Protein AF-A0A7S3WGA3-F1 (afdb_monomer_lite)

Radius of gyration: 23.13 Å; chains: 1; bounding box: 54×33×65 Å

pLDDT: mean 93.4, std 7.05, range [58.12, 98.69]

Organism: NCBI:txid141414

Foldseek 3Di:
DLVVLCCVQPPKADPLLQVQQLVVLCVVVVHASADQADPVFPLATKYQADPPQKIWDHDPPVQSVCVSVPNDDRDFTWMWGWMAHSPDDQQQGIFIWIWARAPSPSHGDPPIDTGTPDGGGNLPTHDHPNGCLLVVQVLVLCVVCVVVCCVQQNQADVSCVVGNDCQPRNHWDWDWDFDPPGDSQKTKIKTWTFTDRDPVVVVCSVVGTAQWIWMWIDDDTSVPIHIAQTGHPNDTDGHSVRVVVCVVVVND

Structure (mmCIF, N/CA/C/O backbone):
data_AF-A0A7S3WGA3-F1
#
_entry.id   AF-A0A7S3WGA3-F1
#
loop_
_atom_site.group_PDB
_atom_site.id
_atom_site.type_symbol
_atom_site.label_atom_id
_atom_site.label_alt_id
_atom_site.label_comp_id
_atom_site.label_asym_id
_atom_site.label_entity_id
_atom_site.label_seq_id
_atom_site.pdbx_PDB_ins_code
_atom_site.Cartn_x
_atom_site.Cartn_y
_atom_site.Cartn_z
_atom_site.occupancy
_atom_site.B_iso_or_equiv
_atom_site.auth_seq_id
_atom_site.auth_comp_id
_atom_site.auth_asym_id
_atom_site.auth_atom_id
_atom_site.pdbx_PDB_model_num
ATOM 1 N N . LEU A 1 1 ? 32.968 -9.614 -21.440 1.00 61.56 1 LEU A N 1
ATOM 2 C CA . LEU A 1 1 ? 31.966 -9.537 -22.533 1.00 61.56 1 LEU A CA 1
ATOM 3 C C . LEU A 1 1 ? 30.694 -10.327 -22.217 1.00 61.56 1 LEU A C 1
ATOM 5 O O . LEU A 1 1 ? 29.712 -9.673 -21.915 1.00 61.56 1 LEU A O 1
ATOM 9 N N . ARG A 1 2 ? 30.669 -11.675 -22.199 1.00 64.50 2 ARG A N 1
ATOM 10 C CA . ARG A 1 2 ? 29.433 -12.435 -21.870 1.00 64.50 2 ARG A CA 1
ATOM 11 C C . ARG A 1 2 ? 28.877 -12.112 -20.473 1.00 64.50 2 ARG A C 1
ATOM 13 O O . ARG A 1 2 ? 27.698 -11.828 -20.366 1.00 64.50 2 ARG A O 1
ATOM 20 N N . ALA A 1 3 ? 29.734 -12.050 -19.449 1.00 68.81 3 ALA A N 1
ATOM 21 C CA . ALA A 1 3 ? 29.327 -11.689 -18.085 1.00 68.81 3 ALA A CA 1
ATOM 22 C C . ALA A 1 3 ? 28.667 -10.296 -18.000 1.00 68.81 3 ALA A C 1
ATOM 24 O O . ALA A 1 3 ? 27.550 -10.195 -17.522 1.00 68.81 3 ALA A O 1
ATOM 25 N N . GLN A 1 4 ? 29.292 -9.260 -18.572 1.00 72.94 4 GLN A N 1
ATOM 26 C CA . GLN A 1 4 ? 28.721 -7.902 -18.641 1.00 72.94 4 GLN A CA 1
ATOM 27 C C . GLN A 1 4 ? 27.415 -7.831 -19.452 1.00 72.94 4 GLN A C 1
ATOM 29 O O . GLN A 1 4 ? 26.501 -7.099 -19.090 1.00 72.94 4 GLN A O 1
ATOM 34 N N . LYS A 1 5 ? 27.304 -8.604 -20.544 1.00 73.81 5 LYS A N 1
ATOM 35 C CA . LYS A 1 5 ? 26.067 -8.705 -21.338 1.00 73.81 5 LYS A CA 1
ATOM 36 C C . LYS A 1 5 ? 24.916 -9.300 -20.523 1.00 73.81 5 LYS A C 1
ATOM 38 O O . LYS A 1 5 ? 23.795 -8.811 -20.611 1.00 73.81 5 LYS A O 1
ATOM 43 N N . THR A 1 6 ? 25.200 -10.345 -19.750 1.00 77.31 6 THR A N 1
ATOM 44 C CA . THR A 1 6 ? 24.238 -10.993 -18.853 1.00 77.31 6 THR A CA 1
ATOM 45 C C . THR A 1 6 ? 23.862 -10.071 -17.692 1.00 77.31 6 THR A C 1
ATOM 47 O O . THR A 1 6 ? 22.683 -9.917 -17.396 1.00 77.31 6 THR A O 1
ATOM 50 N N . GLU A 1 7 ? 24.851 -9.423 -17.076 1.00 80.19 7 GLU A N 1
ATOM 51 C CA . GLU A 1 7 ? 24.674 -8.512 -15.943 1.00 80.19 7 GLU A CA 1
ATOM 52 C C . GLU A 1 7 ? 23.779 -7.323 -16.298 1.00 80.19 7 GLU A C 1
ATOM 54 O O . GLU A 1 7 ? 22.856 -7.018 -15.558 1.00 80.19 7 GLU A O 1
ATOM 59 N N . TYR A 1 8 ? 23.960 -6.708 -17.468 1.00 83.25 8 TYR A N 1
ATOM 60 C CA . TYR A 1 8 ? 23.087 -5.616 -17.903 1.00 83.25 8 TYR A CA 1
ATOM 61 C C . TYR A 1 8 ? 21.677 -6.081 -18.306 1.00 83.25 8 TYR A C 1
ATOM 63 O O . TYR A 1 8 ? 20.709 -5.349 -18.127 1.00 83.25 8 TYR A O 1
ATOM 71 N N . MET A 1 9 ? 21.524 -7.286 -18.864 1.00 89.31 9 MET A N 1
ATOM 72 C CA . MET A 1 9 ? 20.212 -7.782 -19.301 1.00 89.31 9 MET A CA 1
ATOM 73 C C . MET A 1 9 ? 19.309 -8.179 -18.130 1.00 89.31 9 MET A C 1
ATOM 75 O O . MET A 1 9 ? 18.112 -7.909 -18.170 1.00 89.31 9 MET A O 1
ATOM 79 N N . PHE A 1 10 ? 19.878 -8.843 -17.123 1.00 93.31 10 PHE A N 1
ATOM 80 C CA . PHE A 1 10 ? 19.132 -9.397 -15.988 1.00 93.31 10 PHE A CA 1
ATOM 81 C C . PHE A 1 10 ? 19.341 -8.621 -14.687 1.00 93.31 10 PHE A C 1
ATOM 83 O O . PHE A 1 10 ? 18.667 -8.902 -13.702 1.00 93.31 10 PHE A O 1
ATOM 90 N N . GLY A 1 11 ? 20.278 -7.674 -14.661 1.00 92.88 11 GLY A N 1
ATOM 91 C CA . GLY A 1 11 ? 20.489 -6.799 -13.520 1.00 92.88 11 GLY A CA 1
ATOM 92 C C . GLY A 1 11 ? 19.304 -5.867 -13.338 1.00 92.88 11 GLY A C 1
ATOM 93 O O . GLY A 1 11 ? 18.817 -5.281 -14.310 1.00 92.88 11 GLY A O 1
ATOM 94 N N . GLU A 1 12 ? 18.866 -5.734 -12.090 1.00 94.94 12 GLU A N 1
ATOM 95 C CA . GLU A 1 12 ? 17.756 -4.867 -11.705 1.00 94.94 12 GLU A CA 1
ATOM 96 C C . GLU A 1 12 ? 17.921 -3.428 -12.194 1.00 94.94 12 GLU A C 1
ATOM 98 O O . GLU A 1 12 ? 19.009 -2.986 -12.581 1.00 94.94 12 GLU A O 1
ATOM 103 N N . LEU A 1 13 ? 16.814 -2.687 -12.186 1.00 96.44 13 LEU A N 1
ATOM 104 C CA . LEU A 1 13 ? 16.849 -1.266 -12.504 1.00 96.44 13 LEU A CA 1
ATOM 105 C C . LEU A 1 13 ? 17.751 -0.526 -11.515 1.00 96.44 13 LEU A C 1
ATOM 107 O O . LEU A 1 13 ? 17.639 -0.673 -10.297 1.00 96.44 13 LEU A O 1
ATOM 111 N N . THR A 1 14 ? 18.613 0.340 -12.035 1.00 95.75 14 THR A N 1
ATOM 112 C CA . THR A 1 14 ? 19.331 1.290 -11.186 1.00 95.75 14 THR A CA 1
ATOM 113 C C . THR A 1 14 ? 18.353 2.305 -10.587 1.00 95.75 14 THR A C 1
ATOM 115 O O . THR A 1 14 ? 17.279 2.576 -11.128 1.00 95.75 14 THR A O 1
ATOM 118 N N . ALA A 1 15 ? 18.751 2.972 -9.501 1.00 95.88 15 ALA A N 1
ATOM 119 C CA . ALA A 1 15 ? 17.947 4.045 -8.911 1.00 95.88 15 ALA A CA 1
ATOM 120 C C . ALA A 1 15 ? 17.706 5.235 -9.867 1.00 95.88 15 ALA A C 1
ATOM 122 O O . ALA A 1 15 ? 16.795 6.036 -9.646 1.00 95.88 15 ALA A O 1
ATOM 123 N N . GLN A 1 16 ? 18.541 5.415 -10.896 1.00 97.06 16 GLN A N 1
ATOM 124 C CA . GLN A 1 16 ? 18.317 6.427 -11.932 1.00 97.06 16 GLN A CA 1
ATOM 125 C C . GLN A 1 16 ? 17.254 5.952 -12.926 1.00 97.06 16 GLN A C 1
ATOM 127 O O . GLN A 1 16 ? 16.263 6.659 -13.100 1.00 97.06 16 GLN A O 1
ATOM 132 N N . GLU A 1 17 ? 17.387 4.726 -13.447 1.00 97.44 17 GLU A N 1
ATOM 133 C CA . GLU A 1 17 ? 16.400 4.113 -14.350 1.00 97.44 17 GLU A CA 1
ATOM 134 C C . GLU A 1 17 ? 15.009 4.068 -13.703 1.00 97.44 17 GLU A C 1
ATOM 136 O O . GLU A 1 17 ? 14.039 4.535 -14.295 1.00 97.44 17 GLU A O 1
ATOM 141 N N . ALA A 1 18 ? 14.904 3.594 -12.456 1.00 97.62 18 ALA A N 1
ATOM 142 C CA . ALA A 1 18 ? 13.628 3.510 -11.744 1.00 97.62 18 ALA A CA 1
ATOM 143 C C . ALA A 1 18 ? 12.959 4.887 -11.579 1.00 97.62 18 ALA A C 1
ATOM 145 O O . ALA A 1 18 ? 11.752 5.023 -11.778 1.00 97.62 18 ALA A O 1
ATOM 146 N N . ARG A 1 19 ? 13.737 5.939 -11.275 1.00 97.75 19 ARG A N 1
ATOM 147 C CA . ARG A 1 19 ? 13.219 7.316 -11.175 1.00 97.75 19 ARG A CA 1
ATOM 148 C C . ARG A 1 19 ? 12.795 7.874 -12.531 1.00 97.75 19 ARG A C 1
ATOM 150 O O . ARG A 1 19 ? 11.768 8.549 -12.595 1.00 97.75 19 ARG A O 1
ATOM 157 N N . ALA A 1 20 ? 13.561 7.613 -13.590 1.00 98.19 20 ALA A N 1
ATOM 158 C CA . ALA A 1 20 ? 13.224 8.037 -14.946 1.00 98.19 20 ALA A CA 1
ATOM 159 C C . ALA A 1 20 ? 11.921 7.378 -15.419 1.00 98.19 20 ALA A C 1
ATOM 161 O O . ALA A 1 20 ? 11.009 8.072 -15.865 1.00 98.19 20 ALA A O 1
ATOM 162 N N . VAL A 1 21 ? 11.789 6.062 -15.222 1.00 98.56 21 VAL A N 1
ATOM 163 C CA . VAL A 1 21 ? 10.576 5.296 -15.533 1.00 98.56 21 VAL A CA 1
ATOM 164 C C . VAL A 1 21 ? 9.382 5.799 -14.730 1.00 98.56 21 VAL A C 1
ATOM 166 O O . VAL A 1 21 ? 8.329 6.046 -15.317 1.00 98.56 21 VAL A O 1
ATOM 169 N N . ALA A 1 22 ? 9.530 5.989 -13.415 1.00 98.38 22 ALA A N 1
ATOM 170 C CA . ALA A 1 22 ? 8.441 6.459 -12.563 1.00 98.38 22 ALA A CA 1
ATOM 171 C C . ALA A 1 22 ? 7.900 7.817 -13.029 1.00 98.38 22 ALA A C 1
ATOM 173 O O . ALA A 1 22 ? 6.692 7.968 -13.207 1.00 98.38 22 ALA A O 1
ATOM 174 N N . ARG A 1 23 ? 8.792 8.787 -13.279 1.00 98.31 23 ARG A N 1
ATOM 175 C CA . ARG A 1 23 ? 8.415 10.126 -13.758 1.00 98.31 23 ARG A CA 1
ATOM 176 C C . ARG A 1 23 ? 7.781 10.079 -15.138 1.00 98.31 23 ARG A C 1
ATOM 178 O O . ARG A 1 23 ? 6.698 10.618 -15.312 1.00 98.31 23 ARG A O 1
ATOM 185 N N . TYR A 1 24 ? 8.401 9.380 -16.084 1.00 98.50 24 TYR A N 1
ATOM 186 C CA . TYR A 1 24 ? 7.875 9.280 -17.442 1.00 98.50 24 TYR A CA 1
ATOM 187 C C . TYR A 1 24 ? 6.496 8.622 -17.484 1.00 98.50 24 TYR A C 1
ATOM 189 O O . TYR A 1 24 ? 5.602 9.092 -18.182 1.00 98.50 24 TYR A O 1
ATOM 197 N N . THR A 1 25 ? 6.302 7.558 -16.702 1.00 98.62 25 THR A N 1
ATOM 198 C CA . THR A 1 25 ? 5.009 6.869 -16.587 1.00 98.62 25 THR A CA 1
ATOM 199 C C . THR A 1 25 ? 3.951 7.793 -16.005 1.00 98.62 25 THR A C 1
ATOM 201 O O . THR A 1 25 ? 2.871 7.928 -16.576 1.00 98.62 25 THR A O 1
ATOM 204 N N . ALA A 1 26 ? 4.277 8.455 -14.892 1.00 98.00 26 ALA A N 1
ATOM 205 C CA . ALA A 1 26 ? 3.410 9.424 -14.240 1.00 98.00 26 ALA A CA 1
ATOM 206 C C . ALA A 1 26 ? 3.010 10.555 -15.205 1.00 98.00 26 ALA A C 1
ATOM 208 O O . ALA A 1 26 ? 1.825 10.798 -15.409 1.00 98.00 26 ALA A O 1
ATOM 209 N N . GLU A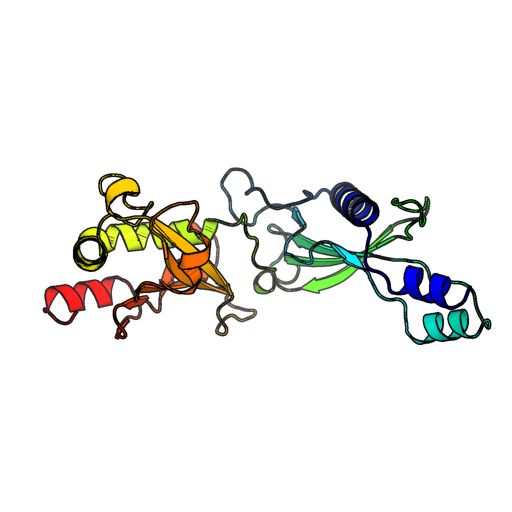 1 27 ? 3.972 11.173 -15.889 1.00 98.00 27 GLU A N 1
ATOM 210 C CA . GLU A 1 27 ? 3.729 12.247 -16.857 1.00 98.00 27 GLU A CA 1
ATOM 211 C C . GLU A 1 27 ? 2.877 11.787 -18.047 1.00 98.00 27 GLU A C 1
ATOM 213 O O . GLU A 1 27 ? 1.918 12.461 -18.417 1.00 98.00 27 GLU A O 1
ATOM 218 N N . LYS A 1 28 ? 3.184 10.626 -18.641 1.00 98.12 28 LYS A N 1
ATOM 219 C CA . LYS A 1 28 ? 2.457 10.118 -19.815 1.00 98.12 28 LYS A CA 1
ATOM 220 C C . LYS A 1 28 ? 1.026 9.705 -19.516 1.00 98.12 28 LYS A C 1
ATOM 222 O O . LYS A 1 28 ? 0.183 9.803 -20.404 1.00 98.12 28 LYS A O 1
ATOM 227 N N . LEU A 1 29 ? 0.760 9.231 -18.304 1.00 97.19 29 LEU A N 1
ATOM 228 C CA . LEU A 1 29 ? -0.569 8.786 -17.895 1.00 97.19 29 LEU A CA 1
ATOM 229 C C . LEU A 1 29 ? -1.360 9.863 -17.137 1.00 97.19 29 LEU A C 1
ATOM 231 O O . LEU A 1 29 ? -2.539 9.647 -16.870 1.00 97.19 29 LEU A O 1
ATOM 235 N N . GLY A 1 30 ? -0.746 11.004 -16.802 1.00 96.19 30 GLY A N 1
ATOM 236 C CA . GLY A 1 30 ? -1.367 12.034 -15.961 1.00 96.19 30 GLY A CA 1
ATOM 237 C C . GLY A 1 30 ? -1.531 11.596 -14.500 1.00 96.19 30 GLY A C 1
ATOM 238 O O . GLY A 1 30 ? -2.520 11.931 -13.857 1.00 96.19 30 GLY A O 1
ATOM 239 N N . CYS A 1 31 ? -0.586 10.811 -13.988 1.00 95.44 31 CYS A N 1
ATOM 240 C CA . CYS A 1 31 ? -0.610 10.196 -12.663 1.00 95.44 31 CYS A CA 1
ATOM 241 C C . CYS A 1 31 ? 0.471 10.789 -11.748 1.00 95.44 31 CYS A C 1
ATOM 243 O O . CYS A 1 31 ? 1.373 11.495 -12.193 1.00 95.44 31 CYS A O 1
ATOM 245 N N . LYS A 1 32 ? 0.409 10.475 -10.453 1.00 94.88 32 LYS A N 1
ATOM 246 C CA . LYS A 1 32 ? 1.441 10.805 -9.459 1.00 94.88 32 LYS A CA 1
ATOM 247 C C . LYS A 1 32 ? 2.460 9.662 -9.345 1.00 94.88 32 LYS A C 1
ATOM 249 O O . LYS A 1 32 ? 2.128 8.494 -9.538 1.00 94.88 32 LYS A O 1
ATOM 254 N N . THR A 1 33 ? 3.705 9.969 -8.978 1.00 94.94 33 THR A N 1
ATOM 255 C CA . THR A 1 33 ? 4.762 8.952 -8.769 1.00 94.94 33 THR A CA 1
ATOM 256 C C . THR A 1 33 ? 4.605 8.143 -7.479 1.00 94.94 33 THR A C 1
ATOM 258 O O . THR A 1 33 ? 5.417 7.265 -7.211 1.00 94.94 33 THR A O 1
ATOM 261 N N . GLY A 1 34 ? 3.598 8.456 -6.670 1.00 91.19 34 GLY A N 1
ATOM 262 C CA . GLY A 1 34 ? 3.266 7.760 -5.437 1.00 91.19 34 GLY A CA 1
ATOM 263 C C . GLY A 1 34 ? 1.900 8.206 -4.934 1.00 91.19 34 GLY A C 1
ATOM 264 O O . GLY A 1 34 ? 1.354 9.213 -5.400 1.00 91.19 34 GLY A O 1
ATOM 265 N N . TYR A 1 35 ? 1.353 7.451 -3.992 1.00 89.12 35 TYR A N 1
ATOM 266 C CA . TYR A 1 35 ? 0.118 7.808 -3.317 1.00 89.12 35 TYR A CA 1
ATOM 267 C C . TYR A 1 35 ? 0.364 8.887 -2.257 1.00 89.12 35 TYR A C 1
ATOM 269 O O . TYR A 1 35 ? 1.305 8.798 -1.472 1.00 89.12 35 TYR A O 1
ATOM 277 N N . SER A 1 36 ? -0.497 9.901 -2.214 1.00 81.19 36 SER A N 1
ATOM 278 C CA . SER A 1 36 ? -0.457 10.957 -1.191 1.00 81.19 36 SER A CA 1
ATOM 279 C C . SER A 1 36 ? -1.784 11.127 -0.448 1.00 81.19 36 SER A C 1
ATOM 281 O O . SER A 1 36 ? -1.918 12.060 0.338 1.00 81.19 36 SER A O 1
ATOM 283 N N . GLY A 1 37 ? -2.792 10.303 -0.766 1.00 71.00 37 GLY A N 1
ATOM 284 C CA . GLY A 1 37 ? -4.197 10.693 -0.618 1.00 71.00 37 GLY A CA 1
ATOM 285 C C . GLY A 1 37 ? -4.534 11.863 -1.551 1.00 71.00 37 GLY A C 1
ATOM 286 O O . GLY A 1 37 ? -3.691 12.730 -1.808 1.00 71.00 37 GLY A O 1
ATOM 287 N N . ASP A 1 38 ? -5.734 11.891 -2.125 1.00 62.38 38 ASP A N 1
ATOM 288 C CA . ASP A 1 38 ? -6.155 13.017 -2.963 1.00 62.38 38 ASP A CA 1
ATOM 289 C C . ASP A 1 38 ? -7.212 13.834 -2.225 1.00 62.38 38 ASP A C 1
ATOM 291 O O . ASP A 1 38 ? -8.327 13.372 -2.041 1.00 62.38 38 ASP A O 1
ATOM 295 N N . ASN A 1 39 ? -6.849 15.022 -1.727 1.00 58.12 39 ASN A N 1
ATOM 296 C CA . ASN A 1 39 ? -7.761 15.941 -1.024 1.00 58.12 39 ASN A CA 1
ATOM 297 C C . ASN A 1 39 ? -8.578 15.317 0.128 1.00 58.12 39 ASN A C 1
ATOM 299 O O . ASN A 1 39 ? -9.695 15.746 0.405 1.00 58.12 39 ASN A O 1
ATOM 303 N N . GLY A 1 40 ? -8.021 14.316 0.817 1.00 58.53 40 GLY A N 1
ATOM 304 C CA . GLY A 1 40 ? -8.723 13.605 1.890 1.00 58.53 40 GLY A CA 1
ATOM 305 C C . GLY A 1 40 ? -9.677 12.511 1.406 1.00 58.53 40 GLY A C 1
ATOM 306 O O . GLY A 1 40 ? -10.353 11.911 2.233 1.00 58.53 40 GLY A O 1
ATOM 307 N N . GLU A 1 41 ? -9.701 12.215 0.106 1.00 71.94 41 GLU A N 1
ATOM 308 C CA . GLU A 1 41 ? -10.442 11.106 -0.484 1.00 71.94 41 GLU A CA 1
ATOM 309 C C . GLU A 1 41 ? -9.493 9.932 -0.748 1.00 71.94 41 GLU A C 1
ATOM 311 O O . GLU A 1 41 ? -8.606 10.007 -1.614 1.00 71.94 41 GLU A O 1
ATOM 316 N N . PRO A 1 42 ? -9.620 8.832 0.006 1.00 78.06 42 PRO A N 1
ATOM 317 C CA . PRO A 1 42 ? -8.674 7.756 -0.156 1.00 78.06 42 PRO A CA 1
ATOM 318 C C . PRO A 1 42 ? -8.813 6.987 -1.453 1.00 78.06 42 PRO A C 1
ATOM 320 O O . PRO A 1 42 ? -9.910 6.788 -1.966 1.00 78.06 42 PRO A O 1
ATOM 323 N N . LEU A 1 43 ? -7.672 6.490 -1.933 1.00 81.31 43 LEU A N 1
ATOM 324 C CA . LEU A 1 43 ? -7.557 5.633 -3.111 1.00 81.31 43 LEU A CA 1
ATOM 325 C C . LEU A 1 43 ? -8.094 6.246 -4.404 1.00 81.31 43 LEU A C 1
ATOM 327 O O . LEU A 1 43 ? -8.209 5.522 -5.389 1.00 81.31 43 LEU A O 1
ATOM 331 N N . LYS A 1 44 ? -8.388 7.549 -4.420 1.00 85.69 44 LYS A N 1
ATOM 332 C CA . LYS A 1 44 ? -8.757 8.292 -5.622 1.00 85.69 44 LYS A CA 1
ATOM 333 C C . LYS A 1 44 ? -7.534 8.781 -6.394 1.00 85.69 44 LYS A C 1
ATOM 335 O O . LYS A 1 44 ? -6.399 8.755 -5.909 1.00 85.69 44 LYS A O 1
ATOM 340 N N . GLY A 1 45 ? -7.793 9.198 -7.629 1.00 89.56 45 GLY A N 1
ATOM 341 C CA . GLY A 1 45 ? -6.790 9.660 -8.576 1.00 89.56 45 GLY A CA 1
ATOM 342 C C . GLY A 1 45 ? -5.995 8.526 -9.221 1.00 89.56 45 GLY A C 1
ATOM 343 O O . GLY A 1 45 ? -6.386 7.356 -9.206 1.00 89.56 45 GLY A O 1
ATOM 344 N N . CYS A 1 46 ? -4.863 8.892 -9.815 1.00 93.88 46 CYS A N 1
ATOM 345 C CA . CYS A 1 46 ? -3.966 7.959 -10.481 1.00 93.88 46 CYS A CA 1
ATOM 346 C C . CYS A 1 46 ? -2.558 8.043 -9.897 1.00 93.88 46 CYS A C 1
ATOM 348 O O . CYS A 1 46 ? -1.986 9.133 -9.810 1.00 93.88 46 CYS A O 1
ATOM 350 N N . PHE A 1 47 ? -1.981 6.906 -9.514 1.00 95.00 47 PHE A N 1
ATOM 351 C CA . PHE A 1 47 ? -0.666 6.871 -8.881 1.00 95.00 47 PHE A CA 1
ATOM 352 C C . PHE A 1 47 ? 0.055 5.536 -9.068 1.00 95.00 47 PHE A C 1
ATOM 354 O O . PHE A 1 47 ? -0.561 4.478 -9.189 1.00 95.00 47 PHE A O 1
ATOM 361 N N . LEU A 1 48 ? 1.385 5.588 -9.069 1.00 96.00 48 LEU A N 1
ATOM 362 C CA . LEU A 1 48 ? 2.223 4.397 -8.959 1.00 96.00 48 LEU A CA 1
ATOM 363 C C . LEU A 1 48 ? 2.123 3.844 -7.531 1.00 96.00 48 LEU A C 1
ATOM 365 O O . LEU A 1 48 ? 2.183 4.620 -6.578 1.00 96.00 48 LEU A O 1
ATOM 369 N N . SER A 1 49 ? 1.955 2.527 -7.375 1.00 93.00 49 SER A N 1
ATOM 370 C CA . SER A 1 49 ? 1.686 1.926 -6.060 1.00 93.00 49 SER A CA 1
ATOM 371 C C . SER A 1 49 ? 2.381 0.584 -5.845 1.00 93.00 49 SER A C 1
ATOM 373 O O . SER A 1 49 ? 2.559 -0.204 -6.777 1.00 93.00 49 SER A O 1
ATOM 375 N N . GLY A 1 50 ? 2.713 0.315 -4.580 1.00 89.94 50 GLY A N 1
ATOM 376 C CA . GLY A 1 50 ? 3.346 -0.914 -4.109 1.00 89.94 50 GLY A CA 1
ATOM 377 C C . GLY A 1 50 ? 4.872 -0.854 -4.046 1.00 89.94 50 GLY A C 1
ATOM 378 O O . GLY A 1 50 ? 5.517 -0.008 -4.658 1.00 89.94 50 GLY A O 1
ATOM 379 N N . SER A 1 51 ? 5.465 -1.802 -3.319 1.00 88.00 51 SER A N 1
ATOM 380 C CA . SER A 1 51 ? 6.926 -1.956 -3.205 1.00 88.00 51 SER A CA 1
ATOM 381 C C . SER A 1 51 ? 7.608 -2.295 -4.534 1.00 88.00 51 SER A C 1
ATOM 383 O O . SER A 1 51 ? 8.795 -2.044 -4.698 1.00 88.00 51 SER A O 1
ATOM 385 N N . GLU A 1 52 ? 6.846 -2.838 -5.484 1.00 92.06 52 GLU A N 1
ATOM 386 C CA . GLU A 1 52 ? 7.284 -3.207 -6.835 1.00 92.06 52 GLU A CA 1
ATOM 387 C C . GLU A 1 52 ? 6.660 -2.291 -7.902 1.00 92.06 52 GLU A C 1
ATOM 389 O O . GLU A 1 52 ? 6.448 -2.703 -9.044 1.00 92.06 52 GLU A O 1
ATOM 394 N N . ALA A 1 53 ? 6.337 -1.042 -7.536 1.00 95.56 53 ALA A N 1
ATOM 395 C CA . ALA A 1 53 ? 5.689 -0.083 -8.431 1.00 95.56 53 ALA A CA 1
ATOM 396 C C . ALA A 1 53 ? 6.443 0.113 -9.754 1.00 95.56 53 ALA A C 1
ATOM 398 O O . ALA A 1 53 ? 5.809 0.354 -10.778 1.00 95.56 53 ALA A O 1
ATOM 399 N N . VAL A 1 54 ? 7.777 0.008 -9.730 1.00 97.94 54 VAL A N 1
ATOM 400 C CA . VAL A 1 54 ? 8.647 0.032 -10.910 1.00 97.94 54 VAL A CA 1
ATOM 401 C C . VAL A 1 54 ? 9.702 -1.060 -10.775 1.00 97.94 54 VAL A C 1
ATOM 403 O O . VAL A 1 54 ? 10.494 -1.039 -9.836 1.00 97.94 54 VAL A O 1
ATOM 406 N N . THR A 1 55 ? 9.724 -2.000 -11.715 1.00 97.69 55 THR A N 1
ATOM 407 C CA . THR A 1 55 ? 10.635 -3.158 -11.717 1.00 97.69 55 THR A CA 1
ATOM 408 C C . THR A 1 55 ? 11.172 -3.436 -13.114 1.00 97.69 55 THR A C 1
ATOM 410 O O . THR A 1 55 ? 10.620 -2.960 -14.109 1.00 97.69 55 THR A O 1
ATOM 413 N N . LEU A 1 56 ? 12.267 -4.191 -13.215 1.00 97.75 56 LEU A N 1
ATOM 414 C CA . LEU A 1 56 ? 12.774 -4.644 -14.507 1.00 97.75 56 LEU A CA 1
ATOM 415 C C . LEU A 1 56 ? 11.760 -5.583 -15.173 1.00 97.75 56 LEU A C 1
ATOM 417 O O . LEU A 1 56 ? 11.302 -6.554 -14.574 1.00 97.75 56 LEU A O 1
ATOM 421 N N . MET A 1 57 ? 11.459 -5.342 -16.448 1.00 97.31 57 MET A N 1
ATO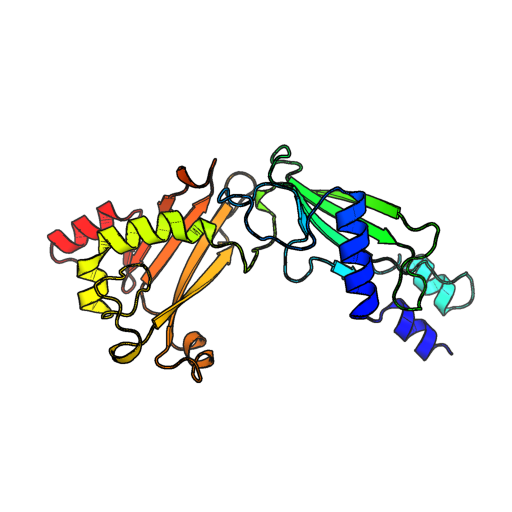M 422 C CA . MET A 1 57 ? 10.743 -6.310 -17.271 1.00 97.31 57 MET A CA 1
ATOM 423 C C . MET A 1 57 ? 11.756 -7.195 -17.990 1.00 97.31 57 MET A C 1
ATOM 425 O O . MET A 1 57 ? 12.470 -6.746 -18.888 1.00 97.31 57 MET A O 1
ATOM 429 N N . LEU A 1 58 ? 11.807 -8.467 -17.594 1.00 96.31 58 LEU A N 1
ATOM 430 C CA . LEU A 1 58 ? 12.699 -9.436 -18.220 1.00 96.31 58 LEU A CA 1
ATOM 431 C C . LEU A 1 58 ? 12.358 -9.617 -19.709 1.00 96.31 58 LEU A C 1
ATOM 433 O O . LEU A 1 58 ? 11.178 -9.720 -20.061 1.00 96.31 58 LEU A O 1
ATOM 437 N N . PRO A 1 59 ? 13.369 -9.700 -20.591 1.00 95.88 59 PRO A N 1
ATOM 438 C CA . PRO A 1 59 ? 13.126 -9.935 -22.005 1.00 95.88 59 PRO A CA 1
ATOM 439 C C . PRO A 1 59 ? 12.584 -11.355 -22.244 1.00 95.88 59 PRO A C 1
ATOM 441 O O . PRO A 1 59 ? 12.849 -12.266 -21.452 1.00 95.88 59 PRO A O 1
ATOM 444 N N . PRO A 1 60 ? 11.882 -11.595 -23.368 1.00 96.00 60 PRO A N 1
ATOM 445 C CA . PRO A 1 60 ? 11.478 -12.940 -23.759 1.00 96.00 60 PRO A CA 1
ATOM 446 C C . PRO A 1 60 ? 12.675 -13.895 -23.807 1.00 96.00 60 PRO A C 1
ATOM 448 O O . PRO A 1 60 ? 13.731 -13.561 -24.351 1.00 96.00 60 PRO A O 1
ATOM 451 N N . LYS A 1 61 ? 12.494 -15.112 -23.278 1.00 96.12 61 LYS A N 1
ATOM 452 C CA . LYS A 1 61 ? 13.559 -16.122 -23.167 1.00 96.12 61 LYS A CA 1
ATOM 453 C C . LYS A 1 61 ? 14.265 -16.385 -24.501 1.00 96.12 61 LYS A C 1
ATOM 455 O O . LYS A 1 61 ? 15.486 -16.485 -24.529 1.00 96.12 61 LYS A O 1
ATOM 460 N N . GLU A 1 62 ? 13.511 -16.475 -25.593 1.00 97.06 62 GLU A N 1
ATOM 461 C CA . GLU A 1 62 ? 14.052 -16.731 -26.934 1.00 97.06 62 GLU A CA 1
ATOM 462 C C . GLU A 1 62 ? 14.974 -15.600 -27.410 1.00 97.06 62 GLU A C 1
ATOM 464 O O . GLU A 1 62 ? 16.081 -15.863 -27.878 1.00 97.06 62 GLU A O 1
ATOM 469 N N . ALA A 1 63 ? 14.572 -14.340 -27.211 1.00 95.62 63 ALA A N 1
ATOM 470 C CA . ALA A 1 63 ? 15.385 -13.175 -27.562 1.00 95.62 63 ALA A CA 1
ATOM 471 C C . ALA A 1 63 ? 16.652 -13.080 -26.695 1.00 95.62 63 ALA A C 1
ATOM 473 O O . ALA A 1 63 ? 17.737 -12.793 -27.204 1.00 95.62 63 ALA A O 1
ATOM 474 N N . ALA A 1 64 ? 16.532 -13.377 -25.398 1.00 95.56 64 ALA A N 1
ATOM 475 C CA . ALA A 1 64 ? 17.669 -13.433 -24.487 1.00 95.56 64 ALA A CA 1
ATOM 476 C C . ALA A 1 64 ? 18.691 -14.500 -24.914 1.00 95.56 64 ALA A C 1
ATOM 478 O O . ALA A 1 64 ? 19.874 -14.192 -25.040 1.00 95.56 64 ALA A O 1
ATOM 479 N N . ILE A 1 65 ? 18.244 -15.731 -25.197 1.00 95.00 65 ILE A N 1
ATOM 480 C CA . ILE A 1 65 ? 19.113 -16.821 -25.670 1.00 95.00 65 ILE A CA 1
ATOM 481 C C . ILE A 1 65 ? 19.773 -16.435 -26.995 1.00 95.00 65 ILE A C 1
ATOM 483 O O . ILE A 1 65 ? 20.996 -16.495 -27.103 1.00 95.00 65 ILE A O 1
ATOM 487 N N . SER A 1 66 ? 18.993 -15.947 -27.967 1.00 95.00 66 SER A N 1
ATOM 488 C CA . SER A 1 66 ? 19.517 -15.530 -29.270 1.00 95.00 66 SER A CA 1
ATOM 489 C C . SER A 1 66 ? 20.629 -14.486 -29.140 1.00 95.00 66 SER A C 1
ATOM 491 O O . SER A 1 66 ? 21.629 -14.567 -29.848 1.00 95.00 66 SER A O 1
ATOM 493 N N . TYR A 1 67 ? 20.495 -13.512 -28.239 1.00 93.75 67 TYR A N 1
ATOM 494 C CA . TYR A 1 67 ? 21.548 -12.527 -27.992 1.00 93.75 67 TYR A CA 1
ATOM 495 C C . TYR A 1 67 ? 22.773 -13.118 -27.283 1.00 93.75 67 TYR A C 1
ATOM 497 O O . TYR A 1 67 ? 23.915 -12.818 -27.648 1.00 93.75 67 TYR A O 1
ATOM 505 N N . LEU A 1 68 ? 22.551 -13.942 -26.255 1.00 92.44 68 LEU A N 1
ATOM 506 C CA . LEU A 1 68 ? 23.620 -14.530 -25.442 1.00 92.44 68 LEU A CA 1
ATOM 507 C C . LEU A 1 68 ? 24.477 -15.524 -26.230 1.00 92.44 68 LEU A C 1
ATOM 509 O O . LEU A 1 68 ? 25.677 -15.615 -25.963 1.00 92.44 68 LEU A O 1
ATOM 513 N N . ASP A 1 69 ? 23.879 -16.200 -27.207 1.00 93.94 69 ASP A N 1
ATOM 514 C CA . ASP A 1 69 ? 24.555 -17.126 -28.117 1.00 93.94 69 ASP A CA 1
ATOM 515 C C . ASP A 1 69 ? 25.102 -16.422 -29.377 1.00 93.94 69 ASP A C 1
ATOM 517 O O . ASP A 1 69 ? 25.762 -17.037 -30.209 1.00 93.94 69 ASP A O 1
ATOM 521 N N . GLY A 1 70 ? 24.902 -15.103 -29.503 1.00 91.75 70 GLY A N 1
ATOM 522 C CA . GLY A 1 70 ? 25.455 -14.293 -30.595 1.00 91.75 70 GLY A CA 1
ATOM 523 C C . GLY A 1 70 ? 24.706 -14.416 -31.924 1.00 91.75 70 GLY A C 1
ATOM 524 O O . GLY A 1 70 ? 25.235 -14.027 -32.962 1.00 91.75 70 GLY A O 1
ATOM 525 N N . HIS A 1 71 ? 23.482 -14.938 -31.899 1.00 93.81 71 HIS A N 1
ATOM 526 C CA . HIS A 1 71 ? 22.625 -15.144 -33.067 1.00 93.81 71 HIS A CA 1
ATOM 527 C C . HIS A 1 71 ? 21.662 -13.978 -33.341 1.00 93.81 71 HIS A C 1
ATOM 529 O O . HIS A 1 71 ? 21.015 -13.960 -34.384 1.00 93.81 71 HIS A O 1
ATOM 535 N N . GLY A 1 72 ? 21.555 -12.999 -32.435 1.00 90.94 72 GLY A N 1
ATOM 536 C CA . GLY A 1 72 ? 20.648 -11.858 -32.587 1.00 90.94 72 GLY A CA 1
ATOM 537 C C . GLY A 1 72 ? 21.085 -10.591 -31.840 1.00 90.94 72 GLY A C 1
ATOM 538 O O . GLY A 1 72 ? 22.084 -10.609 -31.114 1.00 90.94 72 GLY A O 1
ATOM 539 N N . PRO A 1 73 ? 20.353 -9.476 -32.030 1.00 93.62 73 PRO A N 1
ATOM 540 C CA . PRO A 1 73 ? 20.615 -8.213 -31.344 1.00 93.62 73 PRO A CA 1
ATOM 541 C C . PRO A 1 73 ? 20.265 -8.294 -29.853 1.00 93.62 73 PRO A C 1
ATOM 543 O O . PRO A 1 73 ? 19.560 -9.202 -29.417 1.00 93.62 73 PRO A O 1
ATOM 546 N N . ALA A 1 74 ? 20.739 -7.323 -29.068 1.00 91.00 74 ALA A N 1
ATOM 547 C CA . ALA A 1 74 ? 20.325 -7.196 -27.673 1.00 91.00 74 ALA A CA 1
ATOM 548 C C . ALA A 1 74 ? 18.816 -6.899 -27.605 1.00 91.00 74 ALA A C 1
ATOM 550 O O . ALA A 1 74 ? 18.365 -5.985 -28.302 1.00 91.00 74 ALA A O 1
ATOM 551 N N . PRO A 1 75 ? 18.029 -7.627 -26.791 1.00 94.75 75 PRO A N 1
ATOM 552 C CA . PRO A 1 75 ? 16.640 -7.259 -26.565 1.00 94.75 75 PRO A CA 1
ATOM 553 C C . PRO A 1 75 ? 16.567 -5.876 -25.895 1.00 94.75 75 PRO A C 1
ATOM 555 O O . PRO A 1 75 ? 17.451 -5.542 -25.097 1.00 94.75 75 PRO A O 1
ATOM 558 N N . PRO A 1 76 ? 15.531 -5.071 -26.193 1.00 94.62 76 PRO A N 1
ATOM 559 C CA . PRO A 1 76 ? 15.354 -3.780 -25.543 1.00 94.62 76 PRO A CA 1
ATOM 560 C C . PRO A 1 76 ? 15.202 -3.980 -24.034 1.00 94.62 76 PRO A C 1
ATOM 562 O O . PRO A 1 76 ? 14.481 -4.872 -23.581 1.00 94.62 76 PRO A O 1
ATOM 565 N N . ARG A 1 77 ? 15.888 -3.145 -23.251 1.00 95.88 77 ARG A N 1
ATOM 566 C CA . ARG A 1 77 ? 15.763 -3.144 -21.792 1.00 95.88 77 ARG A CA 1
ATOM 567 C C . ARG A 1 77 ? 14.510 -2.353 -21.426 1.00 95.88 77 ARG A C 1
ATOM 569 O O . ARG A 1 77 ? 14.400 -1.180 -21.778 1.00 95.88 77 ARG A O 1
ATOM 576 N N . MET A 1 78 ? 13.566 -3.011 -20.767 1.00 98.06 78 MET A N 1
ATOM 577 C CA . MET A 1 78 ? 12.237 -2.478 -20.466 1.00 98.06 78 MET A CA 1
ATOM 578 C C . MET A 1 78 ? 11.988 -2.521 -18.960 1.00 98.06 78 MET A C 1
ATOM 580 O O . MET A 1 78 ? 12.550 -3.350 -18.248 1.00 98.06 78 MET A O 1
ATOM 584 N N . ALA A 1 79 ? 11.100 -1.664 -18.480 1.00 98.50 79 ALA A N 1
ATOM 585 C CA . ALA A 1 79 ? 10.577 -1.696 -17.125 1.00 98.50 79 ALA A CA 1
ATOM 586 C C . ALA A 1 79 ? 9.087 -2.055 -17.129 1.00 98.50 79 ALA A C 1
ATOM 588 O O . ALA A 1 79 ? 8.376 -1.829 -18.109 1.00 98.50 79 ALA A O 1
ATOM 589 N N . GLN A 1 80 ? 8.618 -2.595 -16.013 1.00 98.50 80 GLN A N 1
ATOM 590 C CA . GLN A 1 80 ? 7.209 -2.730 -15.690 1.00 98.50 80 GLN A CA 1
ATOM 591 C C . GLN A 1 80 ? 6.827 -1.647 -14.683 1.00 98.50 80 GLN A C 1
ATOM 593 O O . GLN A 1 80 ? 7.546 -1.442 -13.705 1.00 98.50 80 GLN A O 1
ATOM 598 N N . ALA A 1 81 ? 5.685 -0.995 -14.890 1.00 98.50 81 ALA A N 1
ATOM 599 C CA . ALA A 1 81 ? 5.099 -0.077 -13.922 1.00 98.50 81 ALA A CA 1
ATOM 600 C C . ALA A 1 81 ? 3.701 -0.540 -13.486 1.00 98.50 81 ALA A C 1
ATOM 602 O O . ALA A 1 81 ? 2.871 -0.899 -14.326 1.00 98.50 81 ALA A O 1
ATOM 603 N N . ILE A 1 82 ? 3.436 -0.511 -12.178 1.00 98.19 82 ILE A N 1
ATOM 604 C CA . ILE A 1 82 ? 2.124 -0.790 -11.582 1.00 98.19 82 ILE A CA 1
ATOM 605 C C . ILE A 1 82 ? 1.470 0.537 -11.211 1.00 98.19 82 ILE A C 1
ATOM 607 O O . ILE A 1 82 ? 1.997 1.300 -10.401 1.00 98.19 82 ILE A O 1
ATOM 611 N N . VAL A 1 83 ? 0.301 0.798 -11.792 1.00 97.62 83 VAL A N 1
ATOM 612 C CA . VAL A 1 83 ? -0.444 2.044 -11.604 1.00 97.62 83 VAL A CA 1
ATOM 613 C C . VAL A 1 83 ? -1.846 1.725 -11.105 1.00 97.62 83 VAL A C 1
ATOM 615 O O . VAL A 1 83 ? -2.558 0.916 -11.699 1.00 97.62 83 VAL A O 1
ATOM 618 N N . VAL A 1 84 ? -2.252 2.372 -10.019 1.00 96.06 84 VAL A N 1
ATOM 619 C CA . VAL A 1 84 ? -3.619 2.330 -9.500 1.00 96.06 84 VAL A CA 1
ATOM 620 C C . VAL A 1 84 ? -4.399 3.495 -10.094 1.00 96.06 84 VAL A C 1
ATOM 622 O O . VAL A 1 84 ? -3.943 4.636 -10.066 1.00 96.06 84 VAL A O 1
ATOM 625 N N . HIS A 1 85 ? -5.580 3.186 -10.623 1.00 95.06 85 HIS A N 1
ATOM 626 C CA . HIS A 1 85 ? -6.550 4.129 -11.169 1.00 95.06 85 HIS A CA 1
ATOM 627 C C . HIS A 1 85 ? -7.804 4.100 -10.296 1.00 95.06 85 HIS A C 1
ATOM 629 O O . HIS A 1 85 ? -8.716 3.308 -10.533 1.00 95.06 85 HIS A O 1
ATOM 635 N N . GLY A 1 86 ? -7.842 4.952 -9.278 1.00 90.62 86 GLY A N 1
ATOM 636 C CA . GLY A 1 86 ? -8.910 4.998 -8.280 1.00 90.62 86 GLY A CA 1
ATOM 637 C C . GLY A 1 86 ? -10.293 5.331 -8.829 1.00 90.62 86 GLY A C 1
ATOM 638 O O . GLY A 1 86 ? -11.299 4.859 -8.313 1.00 90.62 86 GLY A O 1
ATOM 639 N N . GLU A 1 87 ? -10.336 6.126 -9.895 1.00 89.12 87 GLU A N 1
ATOM 640 C CA . GLU A 1 87 ? -11.577 6.673 -10.461 1.00 89.12 87 GLU A CA 1
ATOM 641 C C . GLU A 1 87 ? -12.078 5.897 -11.687 1.00 89.12 87 GLU A C 1
ATOM 643 O O . GLU A 1 87 ? -13.158 6.172 -12.214 1.00 89.12 87 GLU A O 1
ATOM 648 N N . ARG A 1 88 ? -11.301 4.921 -12.173 1.00 92.12 88 ARG A N 1
ATOM 649 C CA . ARG A 1 88 ? -11.745 4.043 -13.261 1.00 92.12 88 ARG A CA 1
ATOM 650 C C . ARG A 1 88 ? -12.736 3.007 -12.743 1.00 92.12 88 ARG A C 1
ATOM 652 O O . ARG A 1 88 ? -12.886 2.785 -11.542 1.00 92.12 88 ARG A O 1
ATOM 659 N N . LYS A 1 89 ? -13.402 2.324 -13.679 1.00 92.56 89 LYS A N 1
ATOM 660 C CA . LYS A 1 89 ? -14.222 1.154 -13.348 1.00 92.56 89 LYS A CA 1
ATOM 661 C C . LYS A 1 89 ? -13.391 0.153 -12.550 1.00 92.56 89 LYS A C 1
ATOM 663 O O . LYS A 1 89 ? -12.206 -0.031 -12.826 1.00 92.56 89 LYS A O 1
ATOM 668 N N . LYS A 1 90 ? -14.013 -0.507 -11.566 1.00 90.81 90 LYS A N 1
ATOM 669 C CA . LYS A 1 90 ? -13.278 -1.364 -10.628 1.00 90.81 90 LYS A CA 1
ATOM 670 C C . LYS A 1 90 ? -12.499 -2.469 -11.335 1.00 90.81 90 LYS A C 1
ATOM 672 O O . LYS A 1 90 ? -11.399 -2.753 -10.894 1.00 90.81 90 LYS A O 1
ATOM 677 N N . ASP A 1 91 ? -13.004 -3.062 -12.413 1.00 93.56 91 ASP A N 1
ATOM 678 C CA . ASP A 1 91 ? -12.318 -4.078 -13.227 1.00 93.56 91 ASP A CA 1
ATOM 679 C C . ASP A 1 91 ? -11.096 -3.555 -14.005 1.00 93.56 91 ASP A C 1
ATOM 681 O O . ASP A 1 91 ? -10.276 -4.356 -14.455 1.00 93.56 91 ASP A O 1
ATOM 685 N N . GLU A 1 92 ? -10.925 -2.235 -14.067 1.00 94.94 92 GLU A N 1
ATOM 686 C CA . GLU A 1 92 ? -9.801 -1.531 -14.684 1.00 94.94 92 GLU A CA 1
ATOM 687 C C . GLU A 1 92 ? -8.962 -0.706 -13.686 1.00 94.94 92 GLU A C 1
ATOM 689 O O . GLU A 1 92 ? -8.161 0.145 -14.080 1.00 94.94 92 GLU A O 1
ATOM 694 N N . GLY A 1 93 ? -9.145 -0.934 -12.382 1.00 95.00 93 GLY A N 1
ATOM 695 C CA . GLY A 1 93 ? -8.561 -0.102 -11.328 1.00 95.00 93 GLY A CA 1
ATOM 696 C C . GLY A 1 93 ? -7.055 -0.278 -11.105 1.00 95.00 93 GLY A C 1
ATOM 697 O O . GLY A 1 93 ? -6.451 0.522 -10.397 1.00 95.00 93 GLY A O 1
ATOM 698 N N . VAL A 1 94 ? -6.426 -1.310 -11.671 1.00 97.00 94 VAL A N 1
ATOM 699 C CA . VAL A 1 94 ? -4.973 -1.533 -11.582 1.00 97.00 94 VAL A CA 1
ATOM 700 C C . VAL A 1 94 ? -4.421 -1.862 -12.961 1.00 97.00 94 VAL A C 1
ATOM 702 O O . VAL A 1 94 ? -4.738 -2.906 -13.527 1.00 97.00 94 VAL A O 1
ATOM 705 N N . GLY A 1 95 ? -3.568 -0.992 -13.490 1.00 97.94 95 GLY A N 1
ATOM 706 C CA . GLY A 1 95 ? -2.884 -1.190 -14.762 1.00 97.94 95 GLY A CA 1
ATOM 707 C C . GLY A 1 95 ? -1.436 -1.634 -14.569 1.00 97.94 95 GLY A C 1
ATOM 708 O O . GLY A 1 95 ? -0.711 -1.089 -13.738 1.00 97.94 95 GLY A O 1
ATOM 709 N N . ILE A 1 96 ? -1.016 -2.609 -15.370 1.00 98.25 96 ILE A N 1
ATOM 710 C CA . ILE A 1 96 ? 0.370 -3.059 -15.504 1.00 98.25 96 ILE A CA 1
ATOM 711 C C . ILE A 1 96 ? 0.872 -2.602 -16.871 1.00 98.25 96 ILE A C 1
ATOM 713 O O . ILE A 1 96 ? 0.300 -2.986 -17.894 1.00 98.25 96 ILE A O 1
ATOM 717 N N . TYR A 1 97 ? 1.925 -1.792 -16.887 1.00 98.62 97 TYR A N 1
ATOM 718 C CA . TYR A 1 97 ? 2.440 -1.138 -18.088 1.00 98.62 97 TYR A CA 1
ATOM 719 C C . TYR A 1 97 ? 3.869 -1.575 -18.400 1.00 98.62 97 TYR A C 1
ATOM 721 O O . TYR A 1 97 ? 4.680 -1.688 -17.484 1.00 98.62 97 TYR A O 1
ATOM 729 N N . SER A 1 98 ? 4.198 -1.759 -19.680 1.00 98.62 98 SER A N 1
ATOM 730 C CA . SER A 1 98 ? 5.587 -1.757 -20.153 1.00 98.62 98 SER A CA 1
ATOM 731 C C . SER A 1 98 ? 6.041 -0.327 -20.385 1.00 98.62 98 SER A C 1
ATOM 733 O O . SER A 1 98 ? 5.307 0.476 -20.968 1.00 98.62 98 SER A O 1
ATOM 735 N N . VAL A 1 99 ? 7.268 -0.031 -19.969 1.00 98.69 99 VAL A N 1
ATOM 736 C CA . VAL A 1 99 ? 7.881 1.290 -20.093 1.00 98.69 99 VAL A CA 1
ATOM 737 C C . VAL A 1 99 ? 9.299 1.149 -20.626 1.00 98.69 99 VAL A C 1
ATOM 739 O O . VAL A 1 99 ? 10.115 0.431 -20.055 1.00 98.69 99 VAL A O 1
ATOM 742 N N . GLY A 1 100 ? 9.604 1.826 -21.726 1.00 97.94 100 GLY A N 1
ATOM 743 C CA . GLY A 1 100 ? 10.924 1.774 -22.358 1.00 97.94 100 GLY A CA 1
ATOM 744 C C . GLY A 1 100 ? 10.846 1.919 -23.877 1.00 97.94 100 GLY A C 1
ATOM 745 O O . GLY A 1 100 ? 9.751 2.157 -24.393 1.00 97.94 100 GLY A O 1
ATOM 746 N N . PRO A 1 101 ? 11.972 1.777 -24.598 1.00 97.56 101 PRO A N 1
ATOM 747 C CA . PRO A 1 101 ? 13.252 1.252 -24.103 1.00 97.56 101 PRO A CA 1
ATOM 748 C C . PRO A 1 101 ? 14.010 2.183 -23.143 1.00 97.56 101 PRO A C 1
ATOM 750 O O . PRO A 1 101 ? 13.846 3.401 -23.188 1.00 97.56 101 PRO A O 1
ATOM 753 N N . LEU A 1 102 ? 14.850 1.607 -22.281 1.00 96.44 102 LEU A N 1
ATOM 754 C CA . LEU A 1 102 ? 15.855 2.325 -21.486 1.00 96.44 102 LEU A CA 1
ATOM 755 C C . LEU A 1 102 ? 17.119 2.580 -22.321 1.00 96.44 102 LEU A C 1
ATOM 757 O O . LEU A 1 102 ? 17.479 1.763 -23.169 1.00 96.44 102 LEU A O 1
ATOM 761 N N . ASP A 1 103 ? 17.807 3.694 -22.063 1.00 92.75 103 ASP A N 1
ATOM 762 C CA . ASP A 1 103 ? 18.984 4.128 -22.839 1.00 92.75 103 ASP A CA 1
ATOM 763 C C . ASP A 1 103 ? 20.324 3.532 -22.356 1.00 92.75 103 ASP A C 1
ATOM 765 O O . ASP A 1 103 ? 21.353 3.696 -23.010 1.00 92.75 103 ASP A O 1
ATOM 769 N N . GLY A 1 104 ? 20.325 2.844 -21.209 1.00 85.31 104 GLY A N 1
ATOM 770 C CA . GLY A 1 104 ? 21.522 2.299 -20.557 1.00 85.31 104 GLY A CA 1
ATOM 771 C C . GLY A 1 104 ? 22.404 3.325 -19.836 1.00 85.31 104 GLY A C 1
ATOM 772 O O . GLY A 1 104 ? 23.380 2.939 -19.195 1.00 85.31 104 GLY A O 1
ATOM 773 N N . GLY A 1 105 ? 22.053 4.611 -19.895 1.00 86.31 105 GLY A N 1
ATOM 774 C CA . GLY A 1 105 ? 22.678 5.723 -19.177 1.00 86.31 105 GLY A CA 1
ATOM 775 C C . GLY A 1 105 ? 21.890 6.189 -17.948 1.00 86.31 105 GLY A C 1
ATOM 776 O O . GLY A 1 105 ? 22.239 7.209 -17.358 1.00 86.31 105 GLY A O 1
ATOM 777 N N . GLY A 1 106 ? 20.838 5.462 -17.560 1.00 89.00 106 GLY A N 1
ATOM 778 C CA . GLY A 1 106 ? 19.967 5.814 -16.435 1.00 89.00 106 GLY A CA 1
ATOM 779 C C . GLY A 1 106 ? 18.661 6.506 -16.837 1.00 89.00 106 GLY A C 1
ATOM 780 O O . GLY A 1 106 ? 17.907 6.914 -15.952 1.00 89.00 106 GLY A O 1
ATOM 781 N N . GLY A 1 107 ? 18.389 6.639 -18.138 1.00 93.56 107 GLY A N 1
ATOM 782 C CA . GLY A 1 107 ? 17.219 7.302 -18.702 1.00 93.56 107 GLY A CA 1
ATOM 783 C C . GLY A 1 107 ? 16.410 6.418 -19.655 1.00 93.56 107 GLY A C 1
ATOM 784 O O . GLY A 1 107 ? 16.519 5.189 -19.678 1.00 93.56 107 GLY A O 1
ATOM 785 N N . LEU A 1 108 ? 15.548 7.071 -20.431 1.00 96.88 108 LEU A N 1
ATOM 786 C CA . LEU A 1 108 ? 14.708 6.453 -21.455 1.00 96.88 108 LEU A CA 1
ATOM 787 C C . LEU A 1 108 ? 15.225 6.829 -22.841 1.00 96.88 108 LEU A C 1
ATOM 789 O O . LEU A 1 108 ? 15.629 7.969 -23.068 1.00 96.88 108 LEU A O 1
ATOM 793 N N . ALA A 1 109 ? 15.158 5.883 -23.773 1.00 95.50 109 ALA A N 1
ATOM 794 C CA . ALA A 1 109 ? 15.447 6.136 -25.177 1.00 95.50 109 ALA A CA 1
ATOM 795 C C . ALA A 1 109 ? 14.402 7.089 -25.795 1.00 95.50 109 ALA A C 1
ATOM 797 O O . ALA A 1 109 ? 13.278 7.212 -25.301 1.00 95.50 109 ALA A O 1
ATOM 798 N N . GLY A 1 110 ? 14.753 7.764 -26.895 1.00 93.06 110 GLY A N 1
ATOM 799 C CA . GLY A 1 110 ? 13.892 8.782 -27.519 1.00 93.06 110 GLY A CA 1
ATOM 800 C C . GLY A 1 110 ? 12.557 8.236 -28.042 1.00 93.06 110 GLY A C 1
ATOM 801 O O . GLY A 1 110 ? 11.558 8.949 -28.086 1.00 93.06 110 GLY A O 1
ATOM 802 N N . GLU A 1 111 ? 12.526 6.958 -28.399 1.00 95.19 111 GLU A N 1
ATOM 803 C CA . GLU A 1 111 ? 11.363 6.212 -28.868 1.00 95.19 111 GLU A CA 1
ATOM 804 C C . GLU A 1 111 ? 10.567 5.528 -27.746 1.00 95.19 111 GLU A C 1
ATOM 806 O O . GLU A 1 111 ? 9.666 4.737 -28.038 1.00 95.19 111 GLU A O 1
ATOM 811 N N . ALA A 1 112 ? 10.891 5.798 -26.476 1.00 97.56 112 ALA A N 1
ATOM 812 C CA . ALA A 1 112 ? 10.265 5.121 -25.354 1.00 97.56 112 ALA A CA 1
ATOM 813 C C . ALA A 1 112 ? 8.749 5.348 -25.288 1.00 97.56 112 ALA A C 1
ATOM 815 O O . ALA A 1 112 ? 8.236 6.439 -25.547 1.00 97.56 112 ALA A O 1
ATOM 816 N N . LYS A 1 113 ? 8.009 4.322 -24.873 1.00 98.12 113 LYS A N 1
ATOM 817 C CA . LYS A 1 113 ? 6.548 4.341 -24.748 1.00 98.12 113 LYS A CA 1
ATOM 818 C C . LYS A 1 113 ? 6.106 3.807 -23.396 1.00 98.12 113 LYS A C 1
ATOM 820 O O . LYS A 1 113 ? 6.871 3.150 -22.695 1.00 98.12 113 LYS A O 1
ATOM 825 N N . VAL A 1 114 ? 4.858 4.115 -23.059 1.00 98.50 114 VAL A N 1
ATOM 826 C CA . VAL A 1 114 ? 4.118 3.520 -21.945 1.00 98.50 114 VAL A CA 1
ATOM 827 C C . VAL A 1 114 ? 2.941 2.780 -22.559 1.00 98.50 114 VAL A C 1
ATOM 829 O O . VAL A 1 114 ? 2.071 3.404 -23.165 1.00 98.50 114 VAL A O 1
ATOM 832 N N . GLU A 1 115 ? 2.924 1.458 -22.440 1.00 98.50 115 GLU A N 1
ATOM 833 C CA . GLU A 1 115 ? 1.915 0.607 -23.076 1.00 98.50 115 GLU A CA 1
ATOM 834 C C . GLU A 1 115 ? 1.250 -0.278 -22.025 1.00 98.50 115 GLU A C 1
ATOM 836 O O . GLU A 1 115 ? 1.924 -0.910 -21.214 1.00 98.50 115 GLU A O 1
ATOM 841 N N . LEU A 1 116 ? -0.085 -0.297 -22.003 1.00 98.38 116 LEU A N 1
ATOM 842 C CA . LEU A 1 116 ? -0.843 -1.142 -21.082 1.00 98.38 116 LEU A CA 1
ATOM 843 C C . LEU A 1 116 ? -0.706 -2.604 -21.514 1.00 98.38 116 LEU A C 1
ATOM 845 O O . LEU A 1 116 ? -1.158 -2.976 -22.593 1.00 98.38 116 LEU A O 1
ATOM 849 N N . ILE A 1 117 ? -0.143 -3.437 -20.645 1.00 97.56 117 ILE A N 1
ATOM 850 C CA . ILE A 1 117 ? -0.040 -4.884 -20.861 1.00 97.56 117 ILE A CA 1
ATOM 851 C C . ILE A 1 117 ? -1.272 -5.582 -20.303 1.00 97.56 117 ILE A C 1
ATOM 853 O O . ILE A 1 117 ? -1.808 -6.512 -20.907 1.00 97.56 117 ILE A 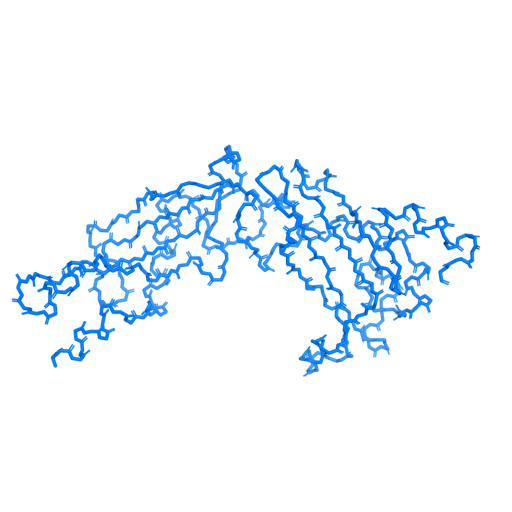O 1
ATOM 857 N N . LYS A 1 118 ? -1.697 -5.174 -19.104 1.00 97.38 118 LYS A N 1
ATOM 858 C CA . LYS A 1 118 ? -2.746 -5.872 -18.368 1.00 97.38 118 LYS A CA 1
ATOM 859 C C . LYS A 1 118 ? -3.517 -4.937 -17.463 1.00 97.38 118 LYS A C 1
ATOM 861 O O . LYS A 1 118 ? -2.936 -4.063 -16.831 1.00 97.38 118 LYS A O 1
ATOM 866 N N . SER A 1 119 ? -4.815 -5.191 -17.363 1.00 97.06 119 SER A N 1
ATOM 867 C CA . SER A 1 119 ? -5.708 -4.515 -16.433 1.00 97.06 119 SER A CA 1
ATOM 868 C C . SER A 1 119 ? -6.242 -5.496 -15.391 1.00 97.06 119 SER A C 1
ATOM 870 O O . SER A 1 119 ? -6.450 -6.683 -15.670 1.00 97.06 119 SER A O 1
ATOM 872 N N . HIS A 1 120 ? -6.416 -5.013 -14.170 1.00 96.50 120 HIS A N 1
ATOM 873 C CA . HIS A 1 120 ? -6.806 -5.786 -13.007 1.00 96.50 120 HIS A CA 1
ATOM 874 C C . HIS A 1 120 ? -7.835 -5.042 -12.165 1.00 96.50 120 HIS A C 1
ATOM 876 O O . HIS A 1 120 ? -7.857 -3.815 -12.099 1.00 96.50 120 HIS A O 1
ATOM 882 N N . HIS A 1 121 ? -8.643 -5.826 -11.451 1.00 95.12 121 HIS A N 1
ATOM 883 C CA . HIS A 1 121 ? -9.628 -5.278 -10.536 1.00 95.12 121 HIS A CA 1
ATOM 884 C C . HIS A 1 121 ? -8.965 -4.482 -9.394 1.00 95.12 121 HIS A C 1
ATOM 886 O O . HIS A 1 121 ? -7.978 -4.952 -8.827 1.00 95.12 121 HIS A O 1
ATOM 892 N N . LEU A 1 122 ? -9.551 -3.356 -8.977 1.00 93.44 122 LEU A N 1
ATOM 893 C CA . LEU A 1 122 ? -9.042 -2.438 -7.949 1.00 93.44 122 LEU A CA 1
ATOM 894 C C . LEU A 1 122 ? -8.715 -3.143 -6.628 1.00 93.44 122 LEU A C 1
ATOM 896 O O . LEU A 1 122 ? -7.719 -2.840 -5.978 1.00 93.44 122 LEU A O 1
ATOM 900 N N . ASN A 1 123 ? -9.511 -4.143 -6.247 1.00 93.00 123 ASN A N 1
ATOM 901 C CA . ASN A 1 123 ? -9.268 -4.942 -5.040 1.00 93.00 123 ASN A CA 1
ATOM 902 C C . ASN A 1 123 ? -7.932 -5.711 -5.058 1.00 93.00 123 ASN A C 1
ATOM 904 O O . ASN A 1 123 ? -7.450 -6.084 -3.990 1.00 93.00 123 ASN A O 1
ATOM 908 N N . ARG A 1 124 ? -7.305 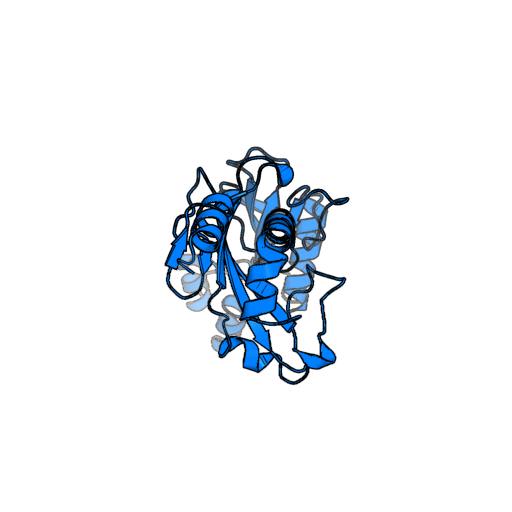-5.901 -6.229 1.00 92.69 124 ARG A N 1
ATOM 909 C CA . ARG A 1 124 ? -5.968 -6.500 -6.383 1.00 92.69 124 ARG A CA 1
ATOM 910 C C . ARG A 1 124 ? -4.817 -5.507 -6.249 1.00 92.69 124 ARG A C 1
ATOM 912 O O . ARG A 1 124 ? -3.671 -5.930 -6.371 1.00 92.69 124 ARG A O 1
ATOM 919 N N . ARG A 1 125 ? -5.088 -4.215 -6.032 1.00 93.38 125 ARG A N 1
ATOM 920 C CA . ARG A 1 125 ? -4.021 -3.218 -5.886 1.00 93.38 125 ARG A CA 1
ATOM 921 C C . ARG A 1 125 ? -3.036 -3.634 -4.783 1.00 93.38 125 ARG A C 1
ATOM 923 O O . ARG A 1 125 ? -3.467 -4.255 -3.804 1.00 93.38 125 ARG A O 1
ATOM 930 N N . PRO A 1 126 ? -1.750 -3.290 -4.887 1.00 92.06 126 PRO A N 1
ATOM 931 C CA . PRO A 1 126 ? -0.828 -3.455 -3.772 1.00 92.06 126 PRO A CA 1
ATOM 932 C C . PRO A 1 126 ? -1.345 -2.771 -2.498 1.00 92.06 126 PRO A C 1
ATOM 934 O O . PRO A 1 126 ? -2.242 -1.925 -2.540 1.00 92.06 126 PRO A O 1
ATOM 937 N N . LEU A 1 127 ? -0.828 -3.171 -1.339 1.00 88.12 127 LEU A N 1
ATOM 938 C CA . LEU A 1 127 ? -0.958 -2.324 -0.159 1.00 88.12 127 LEU A CA 1
ATOM 939 C C . LEU A 1 127 ? -0.021 -1.129 -0.354 1.00 88.12 127 LEU A C 1
ATOM 941 O O . LEU A 1 127 ? 1.144 -1.323 -0.702 1.00 88.12 127 LEU A O 1
ATOM 945 N N . ASP A 1 128 ? -0.534 0.076 -0.143 1.00 87.81 128 ASP A N 1
ATOM 946 C CA . ASP A 1 128 ? 0.279 1.282 -0.165 1.00 87.81 128 ASP A CA 1
ATOM 947 C C . ASP A 1 128 ? 0.591 1.687 1.276 1.00 87.81 128 ASP A C 1
ATOM 949 O O . ASP A 1 128 ? -0.317 1.797 2.097 1.00 87.81 128 ASP A O 1
ATOM 953 N N . MET A 1 129 ? 1.871 1.860 1.613 1.00 82.62 129 MET A N 1
ATOM 954 C CA . MET A 1 129 ? 2.269 2.177 2.992 1.00 82.62 129 MET A CA 1
ATOM 955 C C . MET A 1 129 ? 1.832 3.581 3.416 1.00 82.62 129 MET A C 1
ATOM 957 O O . MET A 1 129 ? 1.766 3.863 4.608 1.00 82.62 129 MET A O 1
ATOM 961 N N . SER A 1 130 ? 1.541 4.456 2.453 1.00 84.56 130 SER A N 1
ATOM 962 C CA . SER A 1 130 ? 1.006 5.791 2.712 1.00 84.56 130 SER A CA 1
ATOM 963 C C . SER A 1 130 ? -0.526 5.813 2.768 1.00 84.56 130 SER A C 1
ATOM 965 O O . SER A 1 130 ? -1.108 6.871 2.996 1.00 84.56 130 SER A O 1
ATOM 967 N N . ASP A 1 131 ? -1.195 4.673 2.565 1.00 86.50 131 ASP A N 1
ATOM 968 C CA . ASP A 1 131 ? -2.648 4.558 2.668 1.00 86.50 131 ASP A CA 1
ATOM 969 C C . ASP A 1 131 ? -3.112 4.314 4.107 1.00 86.50 131 ASP A C 1
ATOM 971 O O . ASP A 1 131 ? -3.198 3.181 4.574 1.00 86.50 131 ASP A O 1
ATOM 975 N N . SER A 1 132 ? -3.463 5.403 4.792 1.00 87.75 132 SER A N 1
ATOM 976 C CA . SER A 1 132 ? -4.040 5.395 6.142 1.00 87.75 132 SER A CA 1
ATOM 977 C C . SER A 1 132 ? -5.569 5.313 6.157 1.00 87.75 132 SER A C 1
ATOM 979 O O . SER A 1 132 ? -6.197 5.451 7.202 1.00 87.75 132 SER A O 1
ATOM 981 N N . SER A 1 133 ? -6.224 5.088 5.019 1.00 88.56 133 SER A N 1
ATOM 982 C CA . SER A 1 133 ? -7.689 5.160 4.940 1.00 88.56 133 SER A CA 1
ATOM 983 C C . SER A 1 133 ? -8.427 4.127 5.772 1.00 88.56 133 SER A C 1
ATOM 985 O O . SER A 1 133 ? -9.479 4.416 6.340 1.00 88.56 133 SER A O 1
ATOM 987 N N . VAL A 1 134 ? -7.849 2.936 5.919 1.00 91.62 134 VAL A N 1
ATOM 988 C CA . VAL A 1 134 ? -8.406 1.897 6.790 1.00 91.62 134 VAL A CA 1
ATOM 989 C C . VAL A 1 134 ? -8.354 2.292 8.265 1.00 91.62 134 VAL A C 1
ATOM 991 O O . VAL A 1 134 ? -9.081 1.710 9.065 1.00 91.62 134 VAL A O 1
ATOM 994 N N . GLU A 1 135 ? -7.554 3.294 8.640 1.00 92.38 135 GLU A N 1
ATOM 995 C CA . GLU A 1 135 ? -7.546 3.818 10.002 1.00 92.38 135 GLU A CA 1
ATOM 996 C C . GLU A 1 135 ? -8.849 4.538 10.354 1.00 92.38 135 GLU A C 1
ATOM 998 O O . GLU A 1 135 ? -9.201 4.593 11.527 1.00 92.38 135 GLU A O 1
ATOM 1003 N N . VAL A 1 136 ? -9.607 5.042 9.372 1.00 91.94 136 VAL A N 1
ATOM 1004 C CA . VAL A 1 136 ? -10.883 5.734 9.615 1.00 91.94 136 VAL A CA 1
ATOM 1005 C C . VAL A 1 136 ? -11.889 4.830 10.346 1.00 91.94 136 VAL A C 1
ATOM 1007 O O . VAL A 1 136 ? -12.324 5.199 11.444 1.00 91.94 136 VAL A O 1
ATOM 1010 N N . PRO A 1 137 ? -12.266 3.642 9.827 1.00 94.88 137 PRO A N 1
ATOM 1011 C CA . PRO A 1 137 ? -13.144 2.728 10.558 1.00 94.88 137 PRO A CA 1
ATOM 1012 C C . PRO A 1 137 ? -12.487 2.138 11.818 1.00 94.88 137 PRO A C 1
ATOM 1014 O O . PRO A 1 137 ? -13.182 1.907 12.809 1.00 94.88 137 PRO A O 1
ATOM 1017 N N . ILE A 1 138 ? -11.162 1.957 11.837 1.00 96.31 138 ILE A N 1
ATOM 1018 C CA . ILE A 1 138 ? -10.428 1.478 13.022 1.00 96.31 138 ILE A CA 1
ATOM 1019 C C . ILE A 1 138 ? -10.548 2.466 14.180 1.00 96.31 138 ILE A C 1
ATOM 1021 O O . ILE A 1 138 ? -10.905 2.074 15.289 1.00 96.31 138 ILE A O 1
ATOM 1025 N N . ALA A 1 139 ? -10.317 3.753 13.927 1.00 95.75 139 ALA A N 1
ATOM 1026 C CA . ALA A 1 139 ? -10.412 4.807 14.925 1.00 95.75 139 ALA A CA 1
ATOM 1027 C C . ALA A 1 139 ? -11.821 4.881 15.527 1.00 95.75 139 ALA A C 1
ATOM 1029 O O . ALA A 1 139 ? -11.965 5.075 16.734 1.00 95.75 139 ALA A O 1
ATOM 1030 N N . LYS A 1 140 ? -12.868 4.685 14.707 1.00 95.81 140 LYS A N 1
ATOM 1031 C CA . LYS A 1 140 ? -14.262 4.612 15.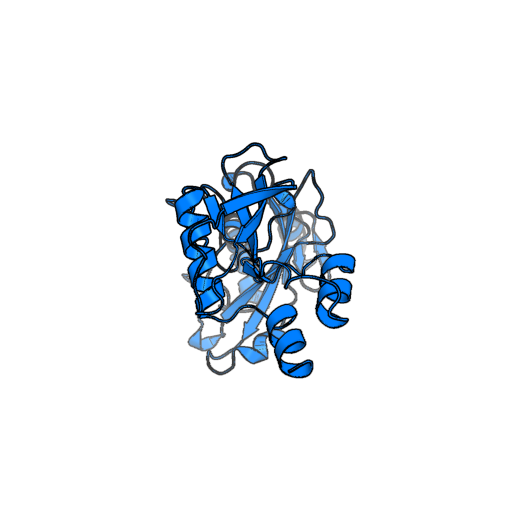180 1.00 95.81 140 LYS A CA 1
ATOM 1032 C C . LYS A 1 140 ? -14.449 3.458 16.177 1.00 95.81 140 LYS A C 1
ATOM 1034 O O . LYS A 1 140 ? -15.064 3.664 17.220 1.00 95.81 140 LYS A O 1
ATOM 1039 N N . VAL A 1 141 ? -13.900 2.273 15.894 1.00 97.56 141 VAL A N 1
ATOM 1040 C CA . VAL A 1 141 ? -13.983 1.106 16.793 1.00 97.56 141 VAL A CA 1
ATOM 1041 C C . VAL A 1 141 ? -13.137 1.275 18.051 1.00 97.56 141 VAL A C 1
ATOM 1043 O O . VAL A 1 141 ? -13.646 1.043 19.143 1.00 97.56 141 VAL A O 1
ATOM 1046 N N . ILE A 1 142 ? -11.893 1.744 17.933 1.00 97.94 142 ILE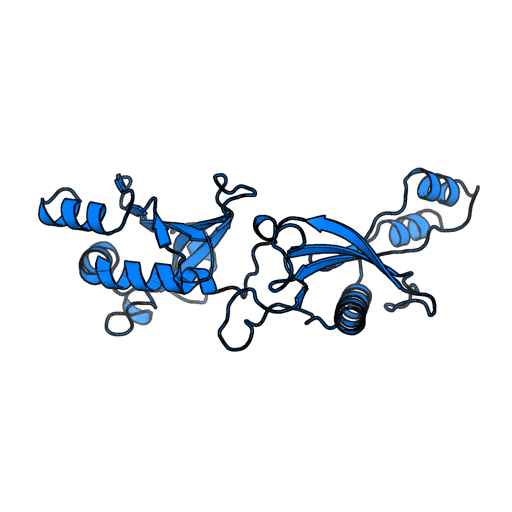 A N 1
ATOM 1047 C CA . ILE A 1 142 ? -11.015 1.978 19.090 1.00 97.94 142 ILE A CA 1
ATOM 1048 C C . ILE A 1 142 ? -11.665 2.956 20.076 1.00 97.94 142 ILE A C 1
ATOM 1050 O O . ILE A 1 142 ? -11.662 2.703 21.277 1.00 97.94 142 ILE A O 1
ATOM 1054 N N . LYS A 1 143 ? -12.294 4.031 19.582 1.00 98.12 143 LYS A N 1
ATOM 1055 C CA . LYS A 1 143 ? -13.034 4.984 20.426 1.00 98.12 143 LYS A CA 1
ATOM 1056 C C . LYS A 1 143 ? -14.200 4.340 21.173 1.00 98.12 143 LYS A C 1
ATOM 1058 O O . LYS A 1 143 ? -14.405 4.653 22.341 1.00 98.12 143 LYS A O 1
ATOM 1063 N N . LYS A 1 144 ? -14.946 3.437 20.528 1.00 97.94 144 LYS A N 1
ATOM 1064 C CA . LYS A 1 144 ? -16.029 2.682 21.181 1.00 97.94 144 LYS A CA 1
ATOM 1065 C C . LYS A 1 144 ? -15.507 1.716 22.245 1.00 97.94 144 LYS A C 1
ATOM 1067 O O . LYS A 1 144 ? -16.149 1.546 23.270 1.00 97.94 144 LYS A O 1
ATOM 1072 N N . MET A 1 145 ? -14.341 1.119 22.014 1.00 97.81 145 MET A N 1
ATOM 1073 C CA . MET A 1 145 ? -13.699 0.165 22.923 1.00 97.81 145 MET A CA 1
ATOM 1074 C C . MET A 1 145 ? -12.764 0.833 23.943 1.00 97.81 145 MET A C 1
ATOM 1076 O O . MET A 1 145 ? -11.932 0.151 24.541 1.00 97.81 145 MET A O 1
ATOM 1080 N N . LYS A 1 146 ? -12.857 2.159 24.126 1.00 98.00 146 LYS A N 1
ATOM 1081 C CA . LYS A 1 146 ? -11.906 2.947 24.921 1.00 98.00 146 LYS A CA 1
ATOM 1082 C C . LYS A 1 146 ? -11.635 2.329 26.295 1.00 98.00 146 LYS A C 1
ATOM 1084 O O . LYS A 1 146 ? -10.472 2.166 26.643 1.00 98.00 146 LYS A O 1
ATOM 1089 N N . HIS A 1 147 ? -12.670 1.996 27.070 1.00 97.44 147 HIS A N 1
ATOM 1090 C CA . HIS A 1 147 ? -12.475 1.491 28.434 1.00 97.44 147 HIS A CA 1
ATOM 1091 C C . HIS A 1 147 ? -11.769 0.132 28.439 1.00 97.44 147 HIS A C 1
ATOM 1093 O O . HIS A 1 147 ? -10.732 0.010 29.081 1.00 97.44 147 HIS A O 1
ATOM 1099 N N . ILE A 1 148 ? -12.232 -0.821 27.623 1.00 97.94 148 ILE A N 1
ATOM 1100 C CA . ILE A 1 148 ? -11.634 -2.162 27.486 1.00 97.94 148 ILE A CA 1
ATOM 1101 C C . ILE A 1 148 ? -10.156 -2.054 27.107 1.00 97.94 148 ILE A C 1
ATOM 1103 O O . ILE A 1 148 ? -9.290 -2.676 27.722 1.00 97.94 148 ILE A O 1
ATOM 1107 N N . LEU A 1 149 ? -9.843 -1.249 26.089 1.00 98.00 149 LEU A N 1
ATOM 1108 C CA . LEU A 1 149 ? -8.481 -1.129 25.576 1.00 98.00 149 LEU A CA 1
ATOM 1109 C C . LEU A 1 149 ? -7.540 -0.451 26.579 1.00 98.00 149 LEU A C 1
ATOM 1111 O O . LEU A 1 149 ? -6.403 -0.902 26.724 1.00 98.00 149 LEU A O 1
ATOM 1115 N N . LEU A 1 150 ? -8.002 0.583 27.288 1.00 97.75 150 LEU A N 1
ATOM 1116 C CA . LEU A 1 150 ? -7.201 1.265 28.308 1.00 97.75 150 LEU A CA 1
ATOM 1117 C C . LEU A 1 150 ? -6.957 0.384 29.535 1.00 97.75 150 LEU A C 1
ATOM 1119 O O . LEU A 1 150 ? -5.836 0.359 30.037 1.00 97.75 150 LEU A O 1
ATOM 1123 N N . GLU A 1 151 ? -7.963 -0.360 29.995 1.00 96.81 151 GLU A N 1
ATOM 1124 C CA . GLU A 1 151 ? -7.818 -1.296 31.119 1.00 96.81 151 GLU A CA 1
ATOM 1125 C C . GLU A 1 151 ? -6.850 -2.440 30.793 1.00 96.81 151 GLU A C 1
ATOM 1127 O O . GLU A 1 151 ? -6.089 -2.876 31.655 1.00 96.81 151 GLU A O 1
ATOM 1132 N N . SER A 1 152 ? -6.835 -2.891 29.538 1.00 97.00 152 SER A N 1
ATOM 1133 C CA . SER A 1 152 ? -6.028 -4.041 29.110 1.00 97.00 152 SER A CA 1
ATOM 1134 C C . SER A 1 152 ? -4.591 -3.688 28.754 1.00 97.00 152 SER A C 1
ATOM 1136 O O . SER A 1 152 ? -3.673 -4.462 29.020 1.00 97.00 152 SER A O 1
ATOM 1138 N N . PHE A 1 153 ? -4.401 -2.555 28.076 1.00 97.38 153 PHE A N 1
ATOM 1139 C CA . PHE A 1 153 ? -3.148 -2.239 27.389 1.00 97.38 153 PHE A CA 1
ATOM 1140 C C . PHE A 1 153 ? -2.584 -0.860 27.747 1.00 97.38 153 PHE A C 1
ATOM 1142 O O . PHE A 1 153 ? -1.499 -0.520 27.283 1.00 97.38 153 PHE A O 1
ATOM 1149 N N . GLY A 1 154 ? -3.285 -0.067 28.562 1.00 97.38 154 GLY A N 1
ATOM 1150 C CA . GLY A 1 154 ? -2.869 1.289 28.915 1.00 97.38 154 GLY A CA 1
ATOM 1151 C C . GLY A 1 154 ? -3.032 2.300 27.775 1.00 97.38 154 GLY A C 1
ATOM 1152 O O . GLY A 1 154 ? -3.705 2.057 26.769 1.00 97.38 154 GLY A O 1
ATOM 1153 N N . GLY A 1 155 ? -2.406 3.466 27.931 1.00 97.81 155 GLY A N 1
ATOM 1154 C CA . GLY A 1 155 ? -2.492 4.616 27.031 1.00 97.81 155 GLY A CA 1
ATOM 1155 C C . GLY A 1 155 ? -1.661 4.486 25.755 1.00 97.81 155 GLY A C 1
ATOM 1156 O O . GLY A 1 155 ? -1.005 5.443 25.355 1.00 97.81 155 GLY A O 1
ATOM 1157 N N . VAL A 1 156 ? -1.655 3.320 25.107 1.00 97.69 156 VAL A N 1
ATOM 1158 C CA . VAL A 1 156 ? -0.758 3.024 23.972 1.00 97.69 156 VAL A CA 1
ATOM 1159 C C . VAL A 1 156 ? -1.331 3.386 22.599 1.00 97.69 156 VAL A C 1
ATOM 1161 O O . VAL A 1 156 ? -0.606 3.331 21.610 1.00 97.69 156 VAL A O 1
ATOM 1164 N N . PHE A 1 157 ? -2.617 3.745 22.512 1.00 97.94 157 PHE A N 1
ATOM 1165 C CA . PHE A 1 157 ? -3.338 3.947 21.248 1.00 97.94 157 PHE A CA 1
ATOM 1166 C C . PHE A 1 157 ? -3.381 5.424 20.812 1.00 97.94 157 PHE A C 1
ATOM 1168 O O . PHE A 1 157 ? -4.101 6.210 21.431 1.00 97.94 157 PHE A O 1
ATOM 1175 N N . PRO A 1 158 ? -2.745 5.808 19.686 1.00 96.69 158 PRO A N 1
ATOM 1176 C CA . PRO A 1 158 ? -2.784 7.183 19.172 1.00 96.69 158 PRO A CA 1
ATOM 1177 C C . PRO A 1 158 ? -4.190 7.698 18.817 1.00 96.69 158 PRO A C 1
ATOM 1179 O O . PRO A 1 158 ? -4.418 8.904 18.773 1.00 96.69 158 PRO A O 1
ATOM 1182 N N . TRP A 1 159 ? -5.148 6.797 18.568 1.00 96.75 159 TRP A N 1
ATOM 1183 C CA . TRP A 1 159 ? -6.537 7.148 18.239 1.00 96.75 159 TRP A CA 1
ATOM 1184 C C . TRP A 1 159 ? -7.383 7.579 19.456 1.00 96.75 159 TRP A C 1
ATOM 1186 O O . TRP A 1 159 ? -8.541 7.967 19.272 1.00 96.75 159 TRP A O 1
ATOM 1196 N N . LEU A 1 160 ? -6.817 7.531 20.670 1.00 97.69 160 LEU A N 1
ATOM 1197 C CA . LEU A 1 160 ? -7.405 8.002 21.932 1.00 97.69 160 LEU A CA 1
ATOM 1198 C C . LEU A 1 160 ? -6.557 9.159 22.501 1.00 97.69 160 LEU A C 1
ATOM 1200 O O . LEU A 1 160 ? -5.832 8.965 23.476 1.00 97.69 160 LEU A O 1
ATOM 1204 N N . PRO A 1 161 ? -6.572 10.353 21.881 1.00 96.75 161 PRO A N 1
ATOM 1205 C CA . PRO A 1 161 ? -5.584 11.398 22.155 1.00 96.75 161 PRO A CA 1
ATOM 1206 C C . PRO A 1 161 ? -5.603 11.916 23.599 1.00 96.75 161 PRO A C 1
ATOM 1208 O O . PRO A 1 161 ? -4.565 12.345 24.094 1.00 96.75 161 PRO A O 1
ATOM 1211 N N . GLU A 1 162 ? -6.744 11.867 24.286 1.00 97.44 162 GLU A N 1
ATOM 1212 C CA . GLU A 1 162 ? -6.864 12.303 25.681 1.00 97.44 162 GLU A CA 1
ATOM 1213 C C . GLU A 1 162 ? -6.192 11.340 26.672 1.00 97.44 162 GLU A C 1
ATOM 1215 O O . GLU A 1 162 ? -5.809 11.750 27.767 1.00 97.44 162 GLU A O 1
ATOM 1220 N N . ASP A 1 163 ? -6.038 10.071 26.292 1.00 97.94 163 ASP A N 1
ATOM 1221 C CA . ASP A 1 163 ? -5.493 9.007 27.142 1.00 97.94 163 ASP A CA 1
ATOM 1222 C C . ASP A 1 163 ? -4.154 8.468 26.619 1.00 97.94 163 ASP A C 1
ATOM 1224 O O . ASP A 1 163 ? -3.540 7.619 27.265 1.00 97.94 163 ASP A O 1
ATOM 1228 N N . TYR A 1 164 ? -3.699 8.951 25.459 1.00 98.06 164 TYR A N 1
ATOM 1229 C CA . TYR A 1 164 ? -2.472 8.515 24.806 1.00 98.06 164 TYR A CA 1
ATOM 1230 C C . TYR A 1 164 ? -1.233 9.031 25.549 1.00 98.06 164 TYR A C 1
ATOM 1232 O O . TYR A 1 164 ? -0.980 10.235 25.636 1.00 98.06 164 TYR A O 1
ATOM 1240 N N . LYS A 1 165 ? -0.438 8.097 26.071 1.00 96.75 165 LYS A N 1
ATOM 1241 C CA . LYS A 1 165 ? 0.710 8.326 26.956 1.00 96.75 165 LYS A CA 1
ATOM 1242 C C . LYS A 1 165 ? 1.960 7.619 26.423 1.00 96.75 165 LYS A C 1
ATOM 1244 O O . LYS A 1 165 ? 2.471 6.690 27.048 1.00 96.75 165 LYS A O 1
ATOM 1249 N N . PRO A 1 166 ? 2.494 8.035 25.260 1.00 95.62 166 PRO A N 1
ATOM 1250 C CA . PRO A 1 166 ? 3.598 7.326 24.618 1.00 95.62 166 PRO A CA 1
ATOM 1251 C C . PRO A 1 166 ? 4.872 7.258 25.462 1.00 95.62 166 PRO A C 1
ATOM 1253 O O . PRO A 1 166 ? 5.627 6.298 25.348 1.00 95.62 166 PRO A O 1
ATOM 1256 N N . LYS A 1 167 ? 5.114 8.240 26.338 1.00 95.25 167 LYS A N 1
ATOM 1257 C CA . LYS A 1 167 ? 6.302 8.255 27.204 1.00 95.25 167 LYS A CA 1
ATOM 1258 C C . LYS A 1 167 ? 6.173 7.287 28.377 1.00 95.25 167 LYS A C 1
ATOM 1260 O O . LYS A 1 167 ? 7.160 6.686 28.789 1.00 95.25 167 LYS A O 1
ATOM 1265 N N . GLU A 1 168 ? 4.973 7.104 28.910 1.00 96.25 168 GLU A N 1
ATOM 1266 C CA . GLU A 1 168 ? 4.692 6.277 30.085 1.00 96.25 168 GLU A CA 1
ATOM 1267 C C . GLU A 1 168 ? 4.375 4.833 29.697 1.00 96.25 168 GLU A C 1
ATOM 1269 O O . GLU A 1 168 ? 4.956 3.906 30.263 1.00 96.25 168 GLU A O 1
ATOM 1274 N N . ASP A 1 169 ? 3.604 4.643 28.628 1.00 96.50 169 ASP A N 1
ATOM 1275 C CA . ASP A 1 169 ? 3.041 3.344 28.254 1.00 96.50 169 ASP A CA 1
ATOM 1276 C C . ASP A 1 169 ? 3.626 2.804 26.939 1.00 96.50 169 ASP A C 1
ATOM 1278 O O . ASP A 1 169 ? 3.527 1.612 26.669 1.00 96.50 169 ASP A O 1
ATOM 1282 N N . GLY A 1 170 ? 4.307 3.633 26.142 1.00 96.62 170 GLY A N 1
ATOM 1283 C CA . GLY A 1 170 ? 4.753 3.269 24.792 1.00 96.62 170 GLY A CA 1
ATOM 1284 C C . GLY A 1 170 ? 3.656 3.494 23.750 1.00 96.62 170 GLY A C 1
ATOM 1285 O O . GLY A 1 170 ? 2.662 4.170 24.004 1.00 96.62 170 GLY A O 1
ATOM 1286 N N . THR A 1 171 ? 3.824 2.946 22.551 1.00 97.50 171 THR A N 1
ATOM 1287 C CA . THR A 1 171 ? 2.876 3.156 21.452 1.00 97.50 171 THR A CA 1
ATOM 1288 C C . THR A 1 171 ? 2.662 1.897 20.629 1.00 97.50 171 THR A C 1
ATOM 1290 O O . THR A 1 171 ? 3.506 1.000 20.601 1.00 97.50 171 THR A O 1
ATOM 1293 N N . VAL A 1 172 ? 1.517 1.827 19.954 1.00 97.06 172 VAL A N 1
ATOM 1294 C CA . VAL A 1 172 ? 1.231 0.780 18.975 1.00 97.06 172 VAL A CA 1
ATOM 1295 C C . VAL A 1 172 ? 1.527 1.263 17.558 1.00 97.06 172 VAL A C 1
ATOM 1297 O O . VAL A 1 172 ? 1.068 2.314 17.116 1.00 97.06 172 VAL A O 1
ATOM 1300 N N . PHE A 1 173 ? 2.257 0.443 16.814 1.00 95.56 173 PHE A N 1
ATOM 1301 C CA . PHE A 1 173 ? 2.346 0.498 15.367 1.00 95.56 173 PHE A CA 1
ATOM 1302 C C . PHE A 1 173 ? 1.227 -0.345 14.757 1.00 95.56 173 PHE A C 1
ATOM 1304 O O . PHE A 1 173 ? 1.063 -1.519 15.102 1.00 95.56 173 PHE A O 1
ATOM 1311 N N . LEU A 1 174 ? 0.470 0.238 13.830 1.00 95.06 174 LEU A N 1
ATOM 1312 C CA . LEU A 1 174 ? -0.516 -0.491 13.045 1.00 95.06 174 LEU A CA 1
ATOM 1313 C C . LEU A 1 174 ? 0.162 -1.123 11.830 1.00 95.06 174 LEU A C 1
ATOM 1315 O O . LEU A 1 174 ? 0.508 -0.445 10.864 1.00 95.06 174 LEU A O 1
ATOM 1319 N N . LEU A 1 175 ? 0.303 -2.444 11.857 1.00 93.81 175 LEU A N 1
ATOM 1320 C CA . LEU A 1 175 ? 0.717 -3.219 10.702 1.00 93.81 175 LEU A CA 1
ATOM 1321 C C . LEU A 1 175 ? -0.516 -3.689 9.930 1.00 93.81 175 LEU A C 1
ATOM 1323 O O . LEU A 1 175 ? -1.408 -4.352 10.465 1.00 93.81 175 LEU A O 1
ATOM 1327 N N . MET A 1 176 ? -0.540 -3.372 8.641 1.00 92.88 176 MET A N 1
ATOM 1328 C CA . MET A 1 176 ? -1.639 -3.713 7.747 1.00 92.88 176 MET A CA 1
ATOM 1329 C C . MET A 1 176 ? -1.188 -4.755 6.735 1.00 92.88 176 MET A C 1
ATOM 1331 O O . MET A 1 176 ? -0.076 -4.702 6.215 1.00 92.88 176 MET A O 1
ATOM 1335 N N . ALA A 1 177 ? -2.070 -5.696 6.425 1.00 92.50 177 ALA A N 1
ATOM 1336 C CA . ALA A 1 177 ? -1.855 -6.669 5.366 1.00 92.50 177 ALA A CA 1
ATOM 1337 C C . ALA A 1 177 ? -3.167 -6.965 4.643 1.00 92.50 177 ALA A C 1
ATOM 1339 O O . ALA A 1 177 ? -4.248 -6.879 5.227 1.00 92.50 177 ALA A O 1
ATOM 1340 N N . VAL A 1 178 ? -3.087 -7.364 3.375 1.00 92.88 178 VAL A N 1
ATOM 1341 C CA . VAL A 1 178 ? -4.260 -7.901 2.677 1.00 92.88 178 VAL A CA 1
ATOM 1342 C C . VAL A 1 178 ? -4.631 -9.230 3.333 1.00 92.88 178 VAL A C 1
ATOM 1344 O O . VAL A 1 178 ? -3.808 -10.138 3.439 1.00 92.88 178 VAL A O 1
ATOM 1347 N N . ASN A 1 179 ? -5.866 -9.341 3.809 1.00 94.50 179 ASN A N 1
ATOM 1348 C CA . ASN A 1 179 ? -6.376 -10.564 4.411 1.00 94.50 179 ASN A CA 1
ATOM 1349 C C . ASN A 1 179 ? -6.599 -11.618 3.314 1.00 94.50 179 ASN A C 1
ATOM 1351 O O . ASN A 1 179 ? -7.083 -11.289 2.229 1.00 94.50 179 ASN A O 1
ATOM 1355 N N . GLN A 1 180 ? -6.290 -12.883 3.608 1.00 92.06 180 GLN A N 1
ATOM 1356 C CA . GLN A 1 180 ? -6.458 -14.012 2.685 1.00 92.06 180 GLN A CA 1
ATOM 1357 C C . GLN A 1 180 ? -7.912 -14.224 2.238 1.00 92.06 180 GLN A C 1
ATOM 1359 O O . GLN A 1 180 ? -8.141 -14.755 1.157 1.00 92.06 180 GLN A O 1
ATOM 1364 N N . ALA A 1 181 ? -8.886 -13.771 3.032 1.00 92.81 181 ALA A N 1
ATOM 1365 C CA . ALA A 1 181 ? -10.302 -13.787 2.668 1.00 92.81 181 ALA A CA 1
ATOM 1366 C C . ALA A 1 181 ? -10.678 -12.740 1.595 1.00 92.81 181 ALA A C 1
ATOM 1368 O O . ALA A 1 181 ? -11.813 -12.725 1.119 1.00 92.81 181 ALA A O 1
ATOM 1369 N N . SER A 1 182 ? -9.749 -11.864 1.193 1.00 94.56 182 SER A N 1
ATOM 1370 C CA . SER A 1 182 ? -9.979 -10.910 0.106 1.00 94.56 182 SER A CA 1
ATOM 1371 C C . SER A 1 182 ? -10.273 -11.620 -1.215 1.00 94.56 182 SER A C 1
ATOM 1373 O O . SER A 1 182 ? -9.664 -12.627 -1.570 1.00 94.56 182 SER A O 1
ATOM 1375 N N . SER A 1 183 ? -11.172 -11.039 -1.999 1.00 93.06 183 SER A N 1
ATOM 1376 C CA . SER A 1 183 ? -11.584 -11.531 -3.308 1.00 93.06 183 SER A CA 1
ATOM 1377 C C . SER A 1 183 ? -11.692 -10.389 -4.322 1.00 93.06 183 SER A C 1
ATOM 1379 O O . SER A 1 183 ? -11.477 -9.216 -4.018 1.00 93.06 183 SER A O 1
ATOM 1381 N N . LEU A 1 184 ? -12.066 -10.720 -5.561 1.00 90.56 184 LEU A N 1
ATOM 1382 C CA . LEU A 1 184 ? -12.398 -9.694 -6.551 1.00 90.56 184 LEU A CA 1
ATOM 1383 C C . LEU A 1 184 ? -13.591 -8.842 -6.109 1.00 90.56 184 LEU A C 1
ATOM 1385 O O . LEU A 1 184 ? -13.598 -7.649 -6.372 1.00 90.56 184 LEU A O 1
ATOM 1389 N N . LYS A 1 185 ? -14.563 -9.419 -5.396 1.00 90.00 185 LYS A N 1
ATOM 1390 C CA . LYS A 1 185 ? -15.775 -8.704 -4.976 1.00 90.00 185 LYS A CA 1
ATOM 1391 C C . LYS A 1 185 ? -15.549 -7.820 -3.756 1.00 90.00 185 LYS A C 1
ATOM 1393 O O . LYS A 1 185 ? -16.191 -6.789 -3.637 1.00 90.00 185 LYS A O 1
ATOM 1398 N N . GLN A 1 186 ? -14.627 -8.207 -2.881 1.00 91.31 186 GLN A N 1
ATOM 1399 C CA . GLN A 1 186 ? -14.444 -7.561 -1.588 1.00 91.31 186 GLN A CA 1
ATOM 1400 C C . GLN A 1 186 ? -12.976 -7.599 -1.186 1.00 91.31 186 GLN A C 1
ATOM 1402 O O . GLN A 1 186 ? -12.376 -8.674 -1.146 1.00 91.31 186 GLN A O 1
ATOM 1407 N N . ARG A 1 187 ? -12.400 -6.441 -0.864 1.00 94.38 187 ARG A N 1
ATOM 1408 C CA . ARG A 1 187 ? -11.067 -6.373 -0.268 1.00 94.38 187 ARG A CA 1
ATOM 1409 C C . ARG A 1 187 ? -11.200 -6.318 1.244 1.00 94.38 187 ARG A C 1
ATOM 1411 O O . ARG A 1 187 ? -12.035 -5.591 1.768 1.00 94.38 187 ARG A O 1
ATOM 1418 N N . ILE A 1 188 ? -10.359 -7.075 1.933 1.00 96.44 188 ILE A N 1
ATOM 1419 C CA . ILE A 1 188 ? -10.319 -7.109 3.388 1.00 96.44 188 ILE A CA 1
ATOM 1420 C C . ILE A 1 188 ? -8.884 -6.813 3.815 1.00 96.44 188 ILE A C 1
ATOM 1422 O O . ILE A 1 188 ? -7.951 -7.502 3.401 1.00 96.44 188 ILE A O 1
ATOM 1426 N N . THR A 1 189 ? -8.693 -5.803 4.656 1.00 95.94 189 THR A N 1
ATOM 1427 C CA . THR A 1 189 ? -7.405 -5.543 5.307 1.00 95.94 189 THR A CA 1
ATOM 1428 C C . THR A 1 189 ? -7.415 -6.155 6.692 1.00 95.94 189 THR A C 1
ATOM 1430 O O . THR A 1 189 ? -8.339 -5.936 7.463 1.00 95.94 189 THR A O 1
ATOM 1433 N N . ARG A 1 190 ? -6.378 -6.913 7.027 1.00 96.50 190 ARG A N 1
ATOM 1434 C CA . ARG A 1 190 ? -6.088 -7.305 8.402 1.00 96.50 190 ARG A CA 1
ATOM 1435 C C . ARG A 1 190 ? -5.258 -6.202 9.053 1.00 96.50 190 ARG A C 1
ATOM 1437 O O . ARG A 1 190 ? -4.241 -5.800 8.492 1.00 96.50 190 ARG A O 1
ATOM 1444 N N . ALA A 1 191 ? -5.686 -5.768 10.229 1.00 96.81 191 ALA A N 1
ATOM 1445 C CA . ALA A 1 191 ? -4.984 -4.836 11.095 1.00 96.81 191 ALA A CA 1
ATOM 1446 C C . ALA A 1 191 ? -4.397 -5.593 12.290 1.00 96.81 191 ALA A C 1
ATOM 1448 O O . ALA A 1 191 ? -5.106 -6.330 12.983 1.00 96.81 191 ALA A O 1
ATOM 1449 N N . VAL A 1 192 ? -3.097 -5.422 12.504 1.00 97.00 192 VAL A N 1
ATOM 1450 C CA . VAL A 1 192 ? -2.343 -5.993 13.620 1.00 97.00 192 VAL A CA 1
ATOM 1451 C C . VAL A 1 192 ? -1.694 -4.847 14.379 1.00 97.00 192 VAL A C 1
ATOM 1453 O O . VAL A 1 192 ? -1.049 -3.996 13.773 1.00 97.00 192 VAL A O 1
ATOM 1456 N N . PHE A 1 193 ? -1.861 -4.825 15.696 1.00 97.75 193 PHE A N 1
ATOM 1457 C CA . PHE A 1 193 ? -1.283 -3.795 16.547 1.00 97.75 193 PHE A CA 1
ATOM 1458 C C . PHE A 1 193 ? -0.033 -4.353 17.226 1.00 97.75 193 PHE A C 1
ATOM 1460 O O . PHE A 1 193 ? -0.093 -5.339 17.961 1.00 97.75 193 PHE A O 1
ATOM 1467 N N . ASN A 1 194 ? 1.106 -3.727 16.962 1.00 97.56 194 ASN A N 1
ATOM 1468 C CA . ASN A 1 194 ? 2.393 -4.115 17.516 1.00 97.56 194 ASN A CA 1
ATOM 1469 C C . ASN A 1 194 ? 2.890 -3.021 18.450 1.00 97.56 194 ASN A C 1
ATOM 1471 O O . ASN A 1 194 ? 3.068 -1.882 18.031 1.00 97.56 194 ASN A O 1
ATOM 1475 N N . TRP A 1 195 ? 3.122 -3.353 19.708 1.00 97.69 195 TRP A N 1
ATOM 1476 C CA . TRP A 1 195 ? 3.556 -2.395 20.711 1.00 97.69 195 TRP A CA 1
ATOM 1477 C C . TRP A 1 195 ? 5.079 -2.264 20.753 1.00 97.69 195 TRP A C 1
ATOM 1479 O O . TRP A 1 195 ? 5.809 -3.237 20.573 1.00 97.69 195 TRP A O 1
ATOM 1489 N N . TYR A 1 196 ? 5.568 -1.063 21.037 1.00 97.00 196 TYR A N 1
ATOM 1490 C CA . TYR A 1 196 ? 6.958 -0.821 21.403 1.00 97.00 196 TYR A CA 1
ATOM 1491 C C . TYR A 1 196 ? 7.052 0.379 22.350 1.00 97.00 196 TYR A C 1
ATOM 1493 O O . TYR A 1 196 ? 6.204 1.275 22.340 1.00 97.00 196 TYR A O 1
ATOM 1501 N N . LYS A 1 197 ? 8.091 0.391 23.192 1.00 95.62 197 LYS A N 1
ATOM 1502 C CA . LYS A 1 197 ? 8.234 1.394 24.250 1.00 95.62 197 LYS A CA 1
ATOM 1503 C C . LYS A 1 197 ? 8.830 2.708 23.745 1.00 95.62 197 LYS A C 1
ATOM 1505 O O . LYS A 1 197 ? 8.218 3.755 23.910 1.00 95.62 197 LYS A O 1
ATOM 1510 N N . GLU A 1 198 ? 10.001 2.634 23.121 1.00 93.56 198 GLU A N 1
ATOM 1511 C CA . GLU A 1 198 ? 10.770 3.793 22.652 1.00 93.56 198 GLU A CA 1
ATOM 1512 C C . GLU A 1 198 ? 10.999 3.729 21.134 1.00 93.56 198 GLU A C 1
ATOM 1514 O O . GLU A 1 198 ? 11.082 2.646 20.551 1.00 93.56 198 GLU A O 1
ATOM 1519 N N . LEU A 1 199 ? 11.126 4.881 20.464 1.00 86.75 199 LEU A N 1
ATOM 1520 C CA . LEU A 1 199 ? 11.290 4.941 19.000 1.00 86.75 199 LEU A CA 1
ATOM 1521 C C . LEU A 1 199 ? 12.573 4.260 18.496 1.00 86.75 199 LEU A C 1
ATOM 1523 O O . LEU A 1 199 ? 12.571 3.671 17.416 1.00 86.75 199 LEU A O 1
ATOM 1527 N N . ASP A 1 200 ? 13.660 4.306 19.267 1.00 92.88 200 ASP A N 1
ATOM 1528 C CA . ASP A 1 200 ? 14.912 3.604 18.954 1.00 92.88 200 ASP A CA 1
ATOM 1529 C C . ASP A 1 200 ? 14.786 2.075 19.098 1.00 92.88 200 ASP A C 1
ATOM 1531 O O . ASP A 1 200 ? 15.585 1.322 18.541 1.00 92.88 200 ASP A O 1
ATOM 1535 N N . GLN A 1 201 ? 13.725 1.610 19.760 1.00 91.81 201 GLN A N 1
ATOM 1536 C CA . GLN A 1 201 ? 13.349 0.209 19.901 1.00 91.81 201 GLN A CA 1
ATOM 1537 C C . GLN A 1 201 ? 12.264 -0.217 18.913 1.00 91.81 201 GLN A C 1
ATOM 1539 O O . GLN A 1 201 ? 11.668 -1.274 19.103 1.00 91.81 201 GLN A O 1
ATOM 1544 N N . PHE A 1 202 ? 12.006 0.543 17.841 1.00 92.81 202 PHE A N 1
ATOM 1545 C CA . PHE A 1 202 ? 10.948 0.212 16.882 1.00 92.81 202 PHE A CA 1
ATOM 1546 C C . PHE A 1 202 ? 10.988 -1.257 16.433 1.00 92.81 202 PHE A C 1
ATOM 1548 O O . PHE A 1 202 ? 9.947 -1.888 16.337 1.00 92.81 202 PHE A O 1
ATOM 1555 N N . GLN A 1 203 ? 12.169 -1.855 16.242 1.00 94.56 203 GLN A N 1
ATOM 1556 C CA . GLN A 1 203 ? 12.301 -3.264 15.835 1.00 94.56 203 GLN A CA 1
ATOM 1557 C C . GLN A 1 203 ? 11.718 -4.278 16.840 1.00 94.56 203 GLN A C 1
ATOM 1559 O O . GLN A 1 203 ? 11.413 -5.406 16.465 1.00 94.56 203 GLN A O 1
ATOM 1564 N N . VAL A 1 204 ? 11.519 -3.902 18.103 1.00 93.69 204 VAL A N 1
ATOM 1565 C CA . VAL A 1 204 ? 10.879 -4.753 19.118 1.00 93.69 204 VAL A CA 1
ATOM 1566 C C . VAL A 1 204 ? 9.400 -4.996 18.798 1.00 93.69 204 VAL A C 1
ATOM 1568 O O . VAL A 1 204 ? 8.867 -6.038 19.180 1.00 93.69 204 VAL A O 1
ATOM 1571 N N . ASN A 1 205 ? 8.756 -4.115 18.020 1.00 94.94 205 ASN A N 1
ATOM 1572 C CA . ASN A 1 205 ? 7.341 -4.241 17.658 1.00 94.94 205 ASN A CA 1
ATOM 1573 C C . ASN A 1 205 ? 7.006 -5.613 17.032 1.00 94.94 205 ASN A C 1
ATOM 1575 O O . ASN A 1 205 ? 5.949 -6.175 17.305 1.00 94.94 205 ASN A O 1
ATOM 1579 N N . TRP A 1 206 ? 7.936 -6.206 16.273 1.00 94.06 206 TRP A N 1
ATOM 1580 C CA . TRP A 1 206 ? 7.755 -7.515 15.633 1.00 94.06 206 TRP A CA 1
ATOM 1581 C C . TRP A 1 206 ? 7.565 -8.675 16.619 1.00 94.06 206 TRP A C 1
ATOM 1583 O O . TRP A 1 206 ? 7.060 -9.726 16.232 1.00 94.06 206 TRP A O 1
ATOM 1593 N N . MET A 1 207 ? 7.983 -8.502 17.874 1.00 95.12 207 MET A N 1
ATOM 1594 C CA . MET A 1 207 ? 7.898 -9.513 18.932 1.00 95.12 207 MET A CA 1
ATOM 1595 C C . MET A 1 207 ? 6.799 -9.202 19.959 1.00 95.12 207 MET A C 1
ATOM 1597 O O . MET A 1 207 ? 6.572 -9.998 20.865 1.00 95.12 207 MET A O 1
ATOM 1601 N N . HIS A 1 208 ? 6.119 -8.060 19.826 1.00 95.62 208 HIS A N 1
ATOM 1602 C CA . HIS A 1 208 ? 5.176 -7.529 20.811 1.00 95.62 208 HIS A CA 1
ATOM 1603 C C . HIS A 1 208 ? 3.822 -7.196 20.173 1.00 95.62 208 HIS A C 1
ATOM 1605 O O . HIS A 1 208 ? 3.274 -6.107 20.341 1.00 95.62 208 HIS A O 1
ATOM 1611 N N . THR A 1 209 ? 3.254 -8.147 19.432 1.00 97.00 209 THR A N 1
ATOM 1612 C CA . THR A 1 209 ? 1.860 -8.046 18.985 1.00 97.00 209 THR A CA 1
ATOM 1613 C C . THR A 1 209 ? 0.934 -8.080 20.199 1.00 97.00 209 THR A C 1
ATOM 1615 O O . THR A 1 209 ? 0.935 -9.058 20.950 1.00 97.00 209 THR A O 1
ATOM 1618 N N . ILE A 1 210 ? 0.132 -7.031 20.396 1.00 97.31 210 ILE A N 1
ATOM 1619 C CA . ILE A 1 210 ? -0.905 -7.059 21.432 1.00 97.31 210 ILE A CA 1
ATOM 1620 C C . ILE A 1 210 ? -2.016 -8.020 20.987 1.00 97.31 210 ILE A C 1
ATOM 1622 O O . ILE A 1 210 ? -2.279 -8.130 19.785 1.00 97.31 210 ILE A O 1
ATOM 1626 N N . PRO A 1 211 ? -2.690 -8.729 21.908 1.00 97.38 211 PRO A N 1
ATOM 1627 C CA . PRO A 1 211 ? -3.734 -9.692 21.568 1.00 97.38 211 PRO A CA 1
ATOM 1628 C C . PRO A 1 211 ? -5.051 -8.994 21.180 1.00 97.38 211 PRO A C 1
ATOM 1630 O O . PRO A 1 211 ? -6.121 -9.353 21.657 1.00 97.38 211 PRO A O 1
ATOM 1633 N N . PHE A 1 212 ? -4.969 -7.992 20.309 1.00 97.88 212 PHE A N 1
ATOM 1634 C CA . PHE A 1 212 ? -6.070 -7.253 19.718 1.00 97.88 212 PHE A CA 1
ATOM 1635 C C . PHE A 1 212 ? -5.812 -7.133 18.214 1.00 97.88 212 PHE A C 1
ATOM 1637 O O . PHE A 1 212 ? -4.790 -6.597 17.788 1.00 97.88 212 PHE A O 1
ATOM 1644 N N . LEU A 1 213 ? -6.707 -7.687 17.400 1.00 97.25 213 LEU A N 1
ATOM 1645 C CA . LEU A 1 213 ? -6.628 -7.684 15.941 1.00 97.25 213 LEU A CA 1
ATOM 1646 C C . LEU A 1 213 ? -8.015 -7.434 15.370 1.00 97.25 213 LEU A C 1
ATOM 1648 O O . LEU A 1 213 ? -9.019 -7.762 15.995 1.00 97.25 213 LEU A O 1
ATOM 1652 N N . LEU A 1 214 ? -8.082 -6.913 14.154 1.00 97.94 214 LEU A N 1
ATOM 1653 C CA . LEU A 1 214 ? -9.358 -6.724 13.475 1.00 97.94 214 LEU A CA 1
ATOM 1654 C C . LEU A 1 214 ? -9.202 -6.843 11.961 1.00 97.94 214 LEU A C 1
ATOM 1656 O O . LEU A 1 214 ? -8.095 -6.761 11.415 1.00 97.94 214 LEU A O 1
ATOM 1660 N N . ALA A 1 215 ? -10.320 -7.021 11.268 1.00 97.88 215 ALA A N 1
ATOM 1661 C CA . ALA A 1 215 ? -10.396 -6.924 9.822 1.00 97.88 215 ALA A CA 1
ATOM 1662 C C . ALA A 1 215 ? -11.210 -5.690 9.417 1.00 97.88 215 ALA A C 1
ATOM 1664 O O . ALA A 1 215 ? -12.222 -5.382 10.030 1.00 97.88 215 ALA A O 1
ATOM 1665 N N . VAL A 1 216 ? -10.786 -4.999 8.364 1.00 97.25 216 VAL A N 1
ATOM 1666 C CA . VAL A 1 216 ? -11.526 -3.902 7.735 1.00 97.25 216 VAL A CA 1
ATOM 1667 C C . VAL A 1 216 ? -12.007 -4.377 6.377 1.00 97.25 216 VAL A C 1
ATOM 1669 O O . VAL A 1 216 ? -11.193 -4.690 5.503 1.00 97.25 216 VAL A O 1
ATOM 1672 N N . VAL A 1 217 ? -13.321 -4.433 6.199 1.00 96.56 217 VAL A N 1
ATOM 1673 C CA . VAL A 1 217 ? -13.945 -4.675 4.902 1.00 96.56 217 VAL A CA 1
ATOM 1674 C C . VAL A 1 217 ? -13.969 -3.365 4.129 1.00 96.56 217 VAL A C 1
ATOM 1676 O O . VAL A 1 217 ? -14.524 -2.373 4.593 1.00 96.56 217 VAL A O 1
ATOM 1679 N N . GLN A 1 218 ? -13.363 -3.383 2.946 1.00 92.81 218 GLN A N 1
ATOM 1680 C CA . GLN A 1 218 ? -13.316 -2.257 2.024 1.00 92.81 218 GLN A CA 1
ATOM 1681 C C . GLN A 1 218 ? -14.301 -2.506 0.886 1.00 92.81 218 GLN A C 1
ATOM 1683 O O . GLN A 1 218 ? -13.962 -3.127 -0.130 1.00 92.81 218 GLN A O 1
ATOM 1688 N N . ASP A 1 219 ? -15.534 -2.066 1.087 1.00 82.19 219 ASP A N 1
ATOM 1689 C CA . ASP A 1 219 ? -16.575 -2.073 0.067 1.00 82.19 219 ASP A CA 1
ATOM 1690 C C . ASP A 1 219 ? -17.111 -0.656 -0.115 1.00 82.19 219 ASP A C 1
ATOM 1692 O O . ASP A 1 219 ? -17.197 0.087 0.851 1.00 82.19 219 ASP A O 1
ATOM 1696 N N . GLY A 1 220 ? -17.438 -0.281 -1.349 1.00 78.81 220 GLY A N 1
ATOM 1697 C CA . GLY A 1 220 ? -17.842 1.095 -1.652 1.00 78.81 220 GLY A CA 1
ATOM 1698 C C . GLY A 1 220 ? -16.765 2.143 -1.339 1.00 78.81 220 GLY A C 1
ATOM 1699 O O . GLY A 1 220 ? -15.567 1.901 -1.549 1.00 78.81 220 GLY A O 1
ATOM 1700 N N . ASP A 1 221 ? -17.225 3.305 -0.879 1.00 80.56 221 ASP A N 1
ATOM 1701 C CA . ASP A 1 221 ? -16.387 4.427 -0.467 1.00 80.56 221 ASP A CA 1
ATOM 1702 C C . ASP A 1 221 ? -15.849 4.213 0.954 1.00 80.56 221 ASP A C 1
ATOM 1704 O O . ASP A 1 221 ? -16.348 3.385 1.710 1.00 80.56 221 ASP A O 1
ATOM 1708 N N . VAL A 1 222 ? -14.810 4.955 1.344 1.00 81.69 222 VAL A N 1
ATOM 1709 C CA . VAL A 1 222 ? -14.148 4.761 2.652 1.00 81.69 222 VAL A CA 1
ATOM 1710 C C . VAL A 1 222 ? -15.096 4.932 3.837 1.00 81.69 222 VAL A C 1
ATOM 1712 O O . VAL A 1 222 ? -14.925 4.275 4.864 1.00 81.69 222 VAL A O 1
ATOM 1715 N N . ASP A 1 223 ? -16.117 5.773 3.695 1.00 84.12 223 ASP A N 1
ATOM 1716 C CA . ASP A 1 223 ? -17.126 5.969 4.733 1.00 84.12 223 ASP A CA 1
ATOM 1717 C C . ASP A 1 223 ? -18.039 4.752 4.937 1.00 84.12 223 ASP A C 1
ATOM 1719 O O . ASP A 1 223 ? -18.563 4.577 6.042 1.00 84.12 223 ASP A O 1
ATOM 1723 N N . ASP A 1 224 ? -18.158 3.885 3.927 1.00 89.12 224 ASP A N 1
ATOM 1724 C CA . ASP A 1 224 ? -18.911 2.628 3.981 1.00 89.12 224 ASP A CA 1
ATOM 1725 C C . ASP A 1 224 ? -18.078 1.468 4.546 1.00 89.12 224 ASP A C 1
ATOM 1727 O O . ASP A 1 224 ? -18.601 0.385 4.826 1.00 89.12 224 ASP A O 1
ATOM 1731 N N . TRP A 1 225 ? -16.768 1.664 4.723 1.00 93.81 225 TRP A N 1
ATOM 1732 C CA . TRP A 1 225 ? -15.897 0.625 5.252 1.00 93.81 225 TRP A CA 1
ATOM 1733 C C . TRP A 1 225 ? -16.210 0.359 6.718 1.00 93.81 225 TRP A C 1
ATOM 1735 O O . TRP A 1 225 ? -16.449 1.267 7.517 1.00 93.81 225 TRP A O 1
ATOM 1745 N N . TYR A 1 226 ? -16.139 -0.911 7.099 1.00 95.94 226 TYR A N 1
ATOM 1746 C CA . TYR A 1 226 ? -16.475 -1.338 8.449 1.00 95.94 226 TYR A CA 1
ATOM 1747 C C . TYR A 1 226 ? -15.491 -2.368 8.982 1.00 95.94 226 TYR A C 1
ATOM 1749 O O . TYR A 1 226 ? -14.816 -3.088 8.241 1.00 95.94 226 TYR A O 1
ATOM 1757 N N . VAL A 1 227 ? -15.411 -2.417 10.308 1.00 97.56 227 VAL A N 1
ATOM 1758 C CA . VAL A 1 227 ? -14.603 -3.391 11.032 1.00 97.56 227 VAL A CA 1
ATOM 1759 C C . VAL A 1 227 ? -15.419 -4.658 11.275 1.00 97.56 227 VAL A C 1
ATOM 1761 O O . VAL A 1 227 ? -16.587 -4.589 11.646 1.00 97.56 227 VAL A O 1
ATOM 1764 N N . THR A 1 228 ? -14.781 -5.810 11.105 1.00 97.62 228 THR A N 1
ATOM 1765 C CA . THR A 1 228 ? -15.320 -7.134 11.417 1.00 97.62 228 THR A CA 1
ATOM 1766 C C . THR A 1 228 ? -14.222 -8.046 11.968 1.00 97.62 228 THR A C 1
ATOM 1768 O O . THR A 1 228 ? -13.044 -7.675 11.949 1.00 97.62 228 THR A O 1
ATOM 1771 N N . ASN A 1 229 ? -14.582 -9.249 12.426 1.00 97.25 229 ASN A N 1
ATOM 1772 C CA . ASN A 1 229 ? -13.655 -10.272 12.921 1.00 97.25 229 ASN A CA 1
ATOM 1773 C C . ASN A 1 229 ? -12.662 -9.700 13.945 1.00 97.25 229 ASN A C 1
ATOM 1775 O O . ASN A 1 229 ? -11.442 -9.823 13.795 1.00 97.25 229 ASN A O 1
ATOM 1779 N N . ILE A 1 230 ? -13.192 -9.021 14.960 1.00 98.25 230 ILE A N 1
ATOM 1780 C CA . ILE A 1 230 ? -12.397 -8.450 16.040 1.00 98.25 230 ILE A CA 1
ATOM 1781 C C . ILE A 1 230 ? -11.923 -9.603 16.916 1.00 98.25 230 ILE A C 1
ATOM 1783 O O . ILE A 1 230 ? -12.727 -10.302 17.521 1.00 98.25 230 ILE A O 1
ATOM 1787 N N . THR A 1 231 ? -10.615 -9.815 16.979 1.00 98.06 231 THR A N 1
ATOM 1788 C CA . THR A 1 231 ? -9.999 -10.754 17.913 1.00 98.06 231 THR A CA 1
ATOM 1789 C C . THR A 1 231 ? -9.480 -9.984 19.113 1.00 98.06 231 THR A C 1
ATOM 1791 O O . THR A 1 231 ? -8.671 -9.075 18.944 1.00 98.06 231 THR A O 1
ATOM 1794 N N . TYR A 1 232 ? -9.900 -10.360 20.312 1.00 98.12 232 TYR A N 1
ATOM 1795 C CA . TYR A 1 232 ? -9.439 -9.775 21.565 1.00 98.12 232 TYR A CA 1
ATOM 1796 C C . TYR A 1 232 ? -9.143 -10.902 22.565 1.00 98.12 232 TYR A C 1
ATOM 1798 O O . TYR A 1 232 ? -9.991 -11.758 22.812 1.00 98.12 232 TYR A O 1
ATOM 1806 N N . CYS A 1 233 ? -7.906 -10.957 23.066 1.00 96.69 233 CYS A N 1
ATOM 1807 C CA . CYS A 1 233 ? -7.412 -11.958 24.022 1.00 96.69 233 CYS A CA 1
ATOM 1808 C C . CYS A 1 233 ? -7.709 -13.420 23.627 1.00 96.69 233 CYS A C 1
ATOM 1810 O O . CYS A 1 233 ? -7.961 -14.275 24.470 1.00 96.69 233 CYS A O 1
ATOM 1812 N N . GLY A 1 234 ? -7.650 -13.722 22.324 1.00 96.25 234 GLY A N 1
ATOM 1813 C CA . GLY A 1 234 ? -7.880 -15.066 21.776 1.00 96.25 234 GLY A CA 1
ATOM 1814 C C . GLY A 1 234 ? -9.345 -15.399 21.463 1.00 96.25 234 GLY A C 1
ATOM 1815 O O . GLY A 1 234 ? -9.605 -16.439 20.861 1.00 96.25 234 GLY A O 1
ATOM 1816 N N . GLN A 1 235 ? -10.290 -14.520 21.800 1.00 97.50 235 GLN A N 1
ATOM 1817 C CA . GLN A 1 235 ? -11.706 -14.644 21.442 1.00 97.50 235 GLN A CA 1
ATOM 1818 C C . GLN A 1 235 ? -12.012 -13.810 20.193 1.00 97.50 235 GLN A C 1
ATOM 1820 O O . GLN A 1 235 ? -11.418 -12.751 20.006 1.00 97.50 235 GLN A O 1
ATOM 1825 N N . THR A 1 236 ? -12.910 -14.284 19.325 1.00 97.75 236 THR A N 1
ATOM 1826 C CA . THR A 1 236 ? -13.293 -13.584 18.084 1.00 97.75 236 THR A CA 1
ATOM 1827 C C . THR A 1 236 ? -14.753 -13.162 18.128 1.00 97.75 236 THR A C 1
ATOM 1829 O O . THR A 1 236 ? -15.615 -13.966 18.469 1.00 97.75 236 THR A O 1
ATOM 1832 N N . TYR A 1 237 ? -15.003 -11.926 17.714 1.00 98.25 237 TYR A N 1
ATOM 1833 C CA . TYR A 1 237 ? -16.304 -11.276 17.653 1.00 98.25 237 TYR A CA 1
ATOM 1834 C C . TYR A 1 237 ? -16.554 -10.784 16.226 1.00 98.25 237 TYR A C 1
ATOM 1836 O O . TYR A 1 237 ? -15.631 -10.326 15.543 1.00 98.25 237 TYR A O 1
ATOM 1844 N N . ASN A 1 238 ? -17.792 -10.876 15.752 1.00 97.50 238 ASN A N 1
ATOM 1845 C CA . ASN A 1 238 ? -18.155 -10.481 14.393 1.00 97.50 238 ASN A CA 1
ATOM 1846 C C . ASN A 1 238 ? -18.047 -8.968 14.198 1.00 97.50 238 ASN A C 1
ATOM 1848 O O . ASN A 1 238 ? -17.638 -8.518 13.125 1.00 97.50 238 ASN A O 1
ATOM 1852 N N . ASP A 1 239 ? -18.376 -8.198 15.233 1.00 97.38 239 ASP A N 1
ATOM 1853 C CA . ASP A 1 239 ? -18.335 -6.741 15.256 1.00 97.38 239 ASP A CA 1
ATOM 1854 C C . ASP A 1 239 ? -18.069 -6.200 16.675 1.00 97.38 239 ASP A C 1
ATOM 1856 O O . ASP A 1 239 ? -17.900 -6.948 17.641 1.00 97.38 239 ASP A O 1
ATOM 1860 N N . VAL A 1 240 ? -17.984 -4.872 16.787 1.00 97.62 240 VAL A N 1
ATOM 1861 C CA . VAL A 1 240 ? -17.716 -4.185 18.058 1.00 97.62 240 VAL A CA 1
ATOM 1862 C C . VAL A 1 240 ? -18.876 -4.297 19.046 1.00 97.62 240 VAL A C 1
ATOM 1864 O O . VAL A 1 240 ? -18.641 -4.335 20.248 1.00 97.62 240 VAL A O 1
ATOM 1867 N N . GLU A 1 241 ? -20.117 -4.381 18.570 1.00 98.00 241 GLU A N 1
ATOM 1868 C CA . GLU A 1 241 ? -21.296 -4.442 19.436 1.00 98.00 241 GLU A CA 1
ATOM 1869 C C . GLU A 1 241 ? -21.398 -5.813 20.118 1.00 98.00 241 GLU A C 1
ATOM 1871 O O . GLU A 1 241 ? -21.804 -5.906 21.275 1.00 98.00 241 GLU A O 1
ATOM 1876 N N . GLU A 1 242 ? -21.003 -6.889 19.433 1.00 98.00 242 GLU A N 1
ATOM 1877 C CA . GLU A 1 242 ? -20.888 -8.222 20.026 1.00 98.00 242 GLU A CA 1
ATOM 1878 C C . GLU A 1 242 ? -19.822 -8.266 21.129 1.00 98.00 242 GLU A C 1
ATOM 1880 O O . GLU A 1 242 ? -20.081 -8.809 22.205 1.00 98.00 242 GLU A O 1
ATOM 1885 N N . LEU A 1 243 ? -18.659 -7.652 20.894 1.00 98.00 243 LEU A N 1
ATOM 1886 C CA . LEU A 1 243 ? -17.588 -7.567 21.888 1.00 98.00 243 LEU A CA 1
ATOM 1887 C C . LEU A 1 243 ? -18.026 -6.755 23.114 1.00 98.00 243 LEU A C 1
ATOM 1889 O O . LEU A 1 243 ? -17.851 -7.212 24.241 1.00 98.00 243 LEU A O 1
ATOM 1893 N N . LEU A 1 244 ? -18.639 -5.584 22.912 1.00 97.88 244 LEU A N 1
ATOM 1894 C CA . LEU A 1 244 ? -19.139 -4.746 24.008 1.00 97.88 244 LEU A CA 1
ATOM 1895 C C . LEU A 1 244 ? -20.215 -5.468 24.829 1.00 97.88 244 LEU A C 1
ATOM 1897 O O . LEU A 1 244 ? -20.199 -5.415 26.053 1.00 97.88 244 LEU A O 1
ATOM 1901 N N . LYS A 1 245 ? -21.103 -6.232 24.184 1.00 97.75 245 LYS A N 1
ATOM 1902 C CA . LYS A 1 245 ? -22.047 -7.091 24.911 1.00 97.75 245 LYS A CA 1
ATOM 1903 C C . LYS A 1 245 ? -21.333 -8.172 25.715 1.00 97.75 245 LYS A C 1
ATOM 1905 O O . LYS A 1 245 ? -21.796 -8.506 26.799 1.00 97.75 245 LYS A O 1
ATOM 1910 N N . ALA A 1 246 ? -20.257 -8.770 25.207 1.00 97.25 246 ALA A N 1
ATOM 1911 C CA . ALA A 1 246 ? -19.501 -9.762 25.971 1.00 97.25 246 ALA A CA 1
ATOM 1912 C C . ALA A 1 246 ? -18.884 -9.144 27.239 1.00 97.25 246 ALA A C 1
ATOM 1914 O O . ALA A 1 246 ? -18.966 -9.754 28.306 1.00 97.25 246 ALA A O 1
ATOM 1915 N N . ASP A 1 247 ? -18.368 -7.919 27.133 1.00 96.75 247 ASP A N 1
ATOM 1916 C CA . ASP A 1 247 ? -17.840 -7.130 28.252 1.00 96.75 247 ASP A CA 1
ATOM 1917 C C . ASP A 1 247 ? -18.896 -6.839 29.323 1.00 96.75 247 ASP A C 1
ATOM 1919 O O . ASP A 1 247 ? -18.709 -7.172 30.491 1.00 96.75 247 ASP A O 1
ATOM 1923 N N . GLU A 1 248 ? -20.066 -6.336 28.918 1.00 96.06 248 GLU A N 1
ATOM 1924 C CA . GLU A 1 248 ? -21.186 -6.041 29.825 1.00 96.06 248 GLU A CA 1
ATOM 1925 C C . GLU A 1 248 ? -21.644 -7.267 30.636 1.00 96.06 248 GLU A C 1
ATOM 1927 O O . GLU A 1 248 ? -22.161 -7.135 31.746 1.00 96.06 248 GLU A O 1
ATOM 1932 N N . HIS A 1 249 ? -21.448 -8.473 30.095 1.00 95.44 249 HIS A N 1
ATOM 1933 C CA . HIS A 1 249 ? -21.769 -9.734 30.763 1.00 95.44 249 HIS A CA 1
ATOM 1934 C C . HIS A 1 249 ? -20.575 -10.365 31.502 1.00 95.44 249 HIS A C 1
ATOM 1936 O O . HIS A 1 249 ? -20.700 -11.500 31.970 1.00 95.44 249 HIS A O 1
ATOM 1942 N N . GLY A 1 250 ? -19.431 -9.678 31.594 1.00 92.25 250 GLY A N 1
ATOM 1943 C CA . GLY A 1 250 ? -18.222 -10.157 32.267 1.00 92.25 250 GLY A CA 1
ATOM 1944 C C . GLY A 1 250 ? -17.585 -11.374 31.592 1.00 92.25 250 GLY A C 1
ATOM 1945 O O . GLY A 1 250 ? -17.153 -12.296 32.281 1.00 92.25 250 GLY A O 1
ATOM 1946 N N . LYS A 1 251 ? -17.603 -11.427 30.253 1.00 90.31 251 LYS A N 1
ATOM 1947 C CA . LYS A 1 251 ? -17.094 -12.561 29.454 1.00 90.31 251 LYS A CA 1
ATOM 1948 C C . LYS A 1 251 ? -15.783 -12.271 28.710 1.00 90.31 251 LYS A C 1
ATOM 1950 O O . LYS A 1 251 ? -15.356 -13.118 27.919 1.00 90.31 251 LYS A O 1
ATOM 1955 N N . LEU A 1 252 ? -15.184 -11.101 28.934 1.00 87.62 252 LEU A N 1
ATOM 1956 C CA . LEU A 1 252 ? -13.870 -10.736 28.396 1.00 87.62 252 LEU A CA 1
ATOM 1957 C C . LEU A 1 252 ? -12.720 -11.256 29.259 1.00 87.62 252 LEU A C 1
ATOM 1959 O O . LEU A 1 252 ? -12.884 -11.319 30.498 1.00 87.62 252 LEU A O 1
#

Secondary structure (DSSP, 8-state):
-HHHHHHHHHSPPPHHHHHHHHHHHHHHHT-BSS---BTTBTT-SEEE-STTSEEEEPPPHHHHHHHHTTSSPPPPPEEEEEEEETTS-GGGSEEEEEEEEE-SSSSEEEEEEEEEEEEE-GGGPPPPTT--TTHHHHHHHHHHTHHHHHHHH-S--TT-TTT--HHHH-EEEEEEEE-TT--SS-EEEEEEEEEESSGGGGGGGGG-EEEEEEEEEE-SSGGG-EEEEEEETTEEESSHHHHHHHHHTT--

Sequence (252 aa):
LRAQKTEYMFGELTAQEARAVARYTAEKLGCKTGYSGDNGEPLKGCFLSGSEAVTLMLPPKEAAISYLDGHGPAPPRMAQAIVVHGERKKDEGVGIYSVGPLDGGGGLAGEAKVELIKSHHLNRRPLDMSDSSVEVPIAKVIKKMKHILLESFGGVFPWLPEDYKPKEDGTVFLLMAVNQASSLKQRITRAVFNWYKELDQFQVNWMHTIPFLLAVVQDGDVDDWYVTNITYCGQTYNDVEELLKADEHGKL

InterPro domains:
  IPR015800 Copper amine oxidase, N2-terminal [PF02727] (53-91)
  IPR016182 Copper amine oxidase, N-terminal [SSF54416] (8-102)